Protein AF-0000000072987425 (afdb_homodimer)

Secondary structure (DSSP, 8-state):
---PPPHHHHHHIIIIITT---HHHHHHHHTS-HHHHHHHHTTSS---HHHHHHHHHTTSS-HHHHHHHHHHHHHHHHHHHSPPP----STT----/---PPPHHHHHHIIIIITT---HHHHHHHHTS-HHHHHHHHTTSS---HHHHHHHHHTTSS-HHHHHHHHHHHHHHHHHHHSPPP----STT----

Structure (mmCIF, N/CA/C/O backbone):
data_AF-0000000072987425-model_v1
#
loop_
_entity.id
_entity.type
_entity.pdbx_description
1 polymer 'Virulence-associated protein A'
#
loop_
_atom_site.group_PDB
_atom_site.id
_atom_site.type_symbol
_atom_site.label_atom_id
_atom_site.label_alt_id
_atom_site.label_comp_id
_atom_site.label_asym_id
_atom_site.label_entity_id
_atom_site.label_seq_id
_atom_site.pdbx_PDB_ins_code
_atom_site.Cartn_x
_atom_site.Cartn_y
_atom_site.Cartn_z
_atom_site.occupancy
_atom_site.B_iso_or_equiv
_atom_site.auth_seq_id
_atom_site.auth_comp_id
_atom_site.auth_asym_id
_atom_site.auth_atom_id
_atom_site.pdbx_PDB_model_num
ATOM 1 N N . MET A 1 1 ? -22.188 2.34 0.783 1 47.62 1 MET A N 1
ATOM 2 C CA . MET A 1 1 ? -20.75 2.467 0.622 1 47.62 1 MET A CA 1
ATOM 3 C C . MET A 1 1 ? -20.125 1.141 0.194 1 47.62 1 MET A C 1
ATOM 5 O O . MET A 1 1 ? -20.453 0.091 0.752 1 47.62 1 MET A O 1
ATOM 9 N N . TYR A 1 2 ? -19.734 0.931 -1.038 1 62.09 2 TYR A N 1
ATOM 10 C CA . TYR A 1 2 ? -19.203 -0.306 -1.594 1 62.09 2 TYR A CA 1
ATOM 11 C C . TYR A 1 2 ? -18.031 -0.818 -0.755 1 62.09 2 TYR A C 1
ATOM 13 O O . TYR A 1 2 ? -17.109 -0.063 -0.433 1 62.09 2 TYR A O 1
ATOM 21 N N . ASN A 1 3 ? -18.25 -1.924 0.052 1 74.5 3 ASN A N 1
ATOM 22 C CA . ASN A 1 3 ? -17.203 -2.637 0.763 1 74.5 3 ASN A CA 1
ATOM 23 C C . ASN A 1 3 ? -16.312 -3.422 -0.197 1 74.5 3 ASN A C 1
ATOM 25 O O . ASN A 1 3 ? -16.703 -4.477 -0.699 1 74.5 3 ASN A O 1
ATOM 29 N N . PRO A 1 4 ? -15.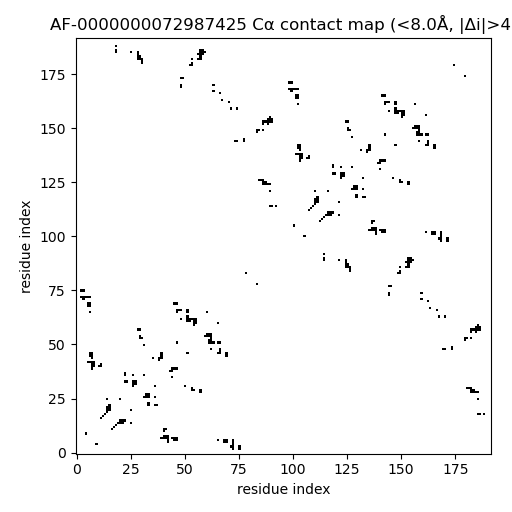172 -2.756 -0.524 1 82.31 4 PRO A N 1
ATOM 30 C CA . PRO A 1 4 ? -14.328 -3.496 -1.464 1 82.31 4 PRO A CA 1
ATOM 31 C C . PRO A 1 4 ? -13.922 -4.871 -0.936 1 82.31 4 PRO A C 1
ATOM 33 O O . PRO A 1 4 ? -13.586 -5.008 0.242 1 82.31 4 PRO A O 1
ATOM 36 N N . PRO A 1 5 ? -14.148 -5.859 -1.821 1 85.81 5 PRO A N 1
ATOM 37 C CA . PRO A 1 5 ? -13.711 -7.188 -1.377 1 85.81 5 PRO A CA 1
ATOM 38 C C . PRO A 1 5 ? -12.211 -7.266 -1.129 1 85.81 5 PRO A C 1
ATOM 40 O O . PRO A 1 5 ? -11.445 -6.484 -1.702 1 85.81 5 PRO A O 1
ATOM 43 N N . HIS A 1 6 ? -11.82 -8.133 -0.2 1 91.94 6 HIS A N 1
ATOM 44 C CA . HIS A 1 6 ? -10.398 -8.391 -0.029 1 91.94 6 HIS A CA 1
ATOM 45 C C . HIS A 1 6 ? -9.789 -8.977 -1.301 1 91.94 6 HIS A C 1
ATOM 47 O O . HIS A 1 6 ? -10.367 -9.875 -1.917 1 91.94 6 HIS A O 1
ATOM 53 N N . PRO A 1 7 ? -8.664 -8.492 -1.716 1 95.38 7 PRO A N 1
ATOM 54 C CA . PRO A 1 7 ? -8.062 -8.969 -2.965 1 95.38 7 PRO A CA 1
ATOM 55 C C . PRO A 1 7 ? -7.758 -10.461 -2.938 1 95.38 7 PRO A C 1
ATOM 57 O O . PRO A 1 7 ? -7.715 -11.109 -3.988 1 95.38 7 PRO A O 1
ATOM 60 N N . GLY A 1 8 ? -7.609 -10.977 -1.738 1 96.62 8 GLY A N 1
ATOM 61 C CA . GLY A 1 8 ? -7.359 -12.406 -1.625 1 96.62 8 GLY A CA 1
ATOM 62 C C . GLY A 1 8 ? -8.445 -13.258 -2.254 1 96.62 8 GLY A C 1
ATOM 63 O O . GLY A 1 8 ? -8.164 -14.297 -2.848 1 96.62 8 GLY A O 1
ATOM 64 N N . GLY A 1 9 ? -9.695 -12.812 -2.07 1 96.12 9 GLY A N 1
ATOM 65 C CA . GLY A 1 9 ? -10.805 -13.531 -2.686 1 96.12 9 GLY A CA 1
ATOM 66 C C . GLY A 1 9 ? -10.758 -13.516 -4.203 1 96.12 9 GLY A C 1
ATOM 67 O O . GLY A 1 9 ? -11.039 -14.523 -4.848 1 96.12 9 GLY A O 1
ATOM 68 N N . ILE A 1 10 ? -10.43 -12.453 -4.758 1 97.06 10 ILE A N 1
ATOM 69 C CA . ILE A 1 10 ? -10.273 -12.312 -6.199 1 97.06 10 ILE A CA 1
ATOM 70 C C . ILE A 1 10 ? -9.133 -13.203 -6.691 1 97.06 10 ILE A C 1
ATOM 72 O O . ILE A 1 10 ? -9.281 -13.922 -7.684 1 97.06 10 ILE A O 1
ATOM 76 N N . LEU A 1 11 ? -8.062 -13.117 -5.953 1 98.12 11 LEU A N 1
ATOM 77 C CA . LEU A 1 11 ? -6.898 -13.93 -6.305 1 98.12 11 LEU A CA 1
ATOM 78 C C . LEU A 1 11 ? -7.238 -15.414 -6.25 1 98.12 11 LEU A C 1
ATOM 80 O O . LEU A 1 11 ? -6.82 -16.188 -7.117 1 98.12 11 LEU A O 1
ATOM 84 N N . LYS A 1 12 ? -7.965 -15.773 -5.25 1 97.81 12 LYS A N 1
ATOM 85 C CA . LYS A 1 12 ? -8.398 -17.156 -5.09 1 97.81 12 LYS A CA 1
ATOM 86 C C . LYS A 1 12 ? -9.172 -17.641 -6.316 1 97.81 12 LYS A C 1
ATOM 88 O O . LYS A 1 12 ? -8.891 -18.719 -6.855 1 97.81 12 LYS A O 1
ATOM 93 N N . GLU A 1 13 ? -10.078 -16.875 -6.68 1 97 13 GLU A N 1
ATOM 94 C CA . GLU A 1 13 ? -10.867 -17.203 -7.863 1 97 13 GLU A CA 1
ATOM 95 C C . GLU A 1 13 ? -9.977 -17.344 -9.102 1 97 13 GLU A C 1
ATOM 97 O O . GLU A 1 13 ? -10.125 -18.281 -9.875 1 97 13 GLU A O 1
ATOM 102 N N . GLU A 1 14 ? -9.062 -16.438 -9.289 1 96.81 14 GLU A N 1
ATOM 103 C CA . GLU A 1 14 ? -8.172 -16.438 -10.445 1 96.81 14 GLU A CA 1
ATOM 104 C C . GLU A 1 14 ? -7.293 -17.688 -10.469 1 96.81 14 GLU A C 1
ATOM 106 O O . GLU A 1 14 ? -7.078 -18.281 -11.523 1 96.81 14 GLU A O 1
ATOM 111 N N . LEU A 1 15 ? -6.809 -18.078 -9.352 1 96.75 15 LEU A N 1
ATOM 112 C CA . LEU A 1 15 ? -5.871 -19.188 -9.281 1 96.75 15 LEU A CA 1
ATOM 113 C C . LEU A 1 15 ? -6.605 -20.531 -9.281 1 96.75 15 LEU A C 1
ATOM 115 O O . LEU A 1 15 ? -6.273 -21.422 -10.062 1 96.75 15 LEU A O 1
ATOM 119 N N . LEU A 1 16 ? -7.57 -20.609 -8.414 1 94.88 16 LEU A N 1
ATOM 120 C CA . LEU A 1 16 ? -8.195 -21.906 -8.172 1 94.88 16 LEU A CA 1
ATOM 121 C C . LEU A 1 16 ? -9.336 -22.141 -9.148 1 94.88 16 LEU A C 1
ATOM 123 O O . LEU A 1 16 ? -9.383 -23.172 -9.82 1 94.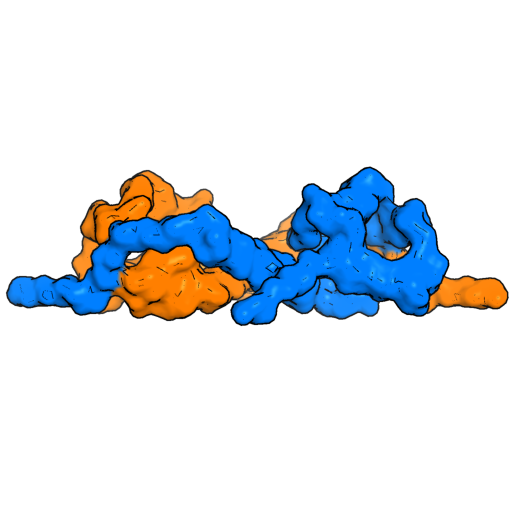88 16 LEU A O 1
ATOM 127 N N . ASP A 1 17 ? -10.195 -21.219 -9.266 1 94.5 17 ASP A N 1
ATOM 128 C CA . ASP A 1 17 ? -11.391 -21.438 -10.078 1 94.5 17 ASP A CA 1
ATOM 129 C C . ASP A 1 17 ? -11.078 -21.281 -11.562 1 94.5 17 ASP A C 1
ATOM 131 O O . ASP A 1 17 ? -11.492 -22.109 -12.375 1 94.5 17 ASP A O 1
ATOM 135 N N . GLU A 1 18 ? -10.312 -20.359 -11.953 1 95.19 18 GLU A N 1
ATOM 136 C CA . GLU A 1 18 ? -10.078 -20.062 -13.367 1 95.19 18 GLU A CA 1
ATOM 137 C C . GLU A 1 18 ? -8.953 -20.922 -13.93 1 95.19 18 GLU A C 1
ATOM 139 O O . GLU A 1 18 ? -9 -21.328 -15.094 1 95.19 18 GLU A O 1
ATOM 144 N N . ARG A 1 19 ? -8.039 -21.219 -13.086 1 94.62 19 ARG A N 1
ATOM 145 C CA . ARG A 1 19 ? -6.871 -21.922 -13.602 1 94.62 19 ARG A CA 1
ATOM 146 C C . ARG A 1 19 ? -6.836 -23.359 -13.086 1 94.62 19 ARG A C 1
ATOM 148 O O . ARG A 1 19 ? -6 -24.156 -13.508 1 94.62 19 ARG A O 1
ATOM 155 N N . GLY A 1 20 ? -7.645 -23.609 -12.078 1 95.44 20 GLY A N 1
ATOM 156 C CA . GLY A 1 20 ? -7.785 -24.969 -11.586 1 95.44 20 GLY A CA 1
ATOM 157 C C . GLY A 1 20 ? -6.598 -25.438 -10.758 1 95.44 20 GLY A C 1
ATOM 158 O O . GLY A 1 20 ? -6.32 -26.641 -10.672 1 95.44 20 GLY A O 1
ATOM 159 N N . LEU A 1 21 ? -5.918 -24.562 -10.188 1 96.38 21 LEU A N 1
ATOM 160 C CA . LEU A 1 21 ? -4.754 -24.922 -9.383 1 96.38 21 LEU A CA 1
ATOM 161 C C . LEU A 1 21 ? -5.152 -25.188 -7.938 1 96.38 21 LEU A C 1
ATOM 163 O O . LEU A 1 21 ? -6.109 -24.609 -7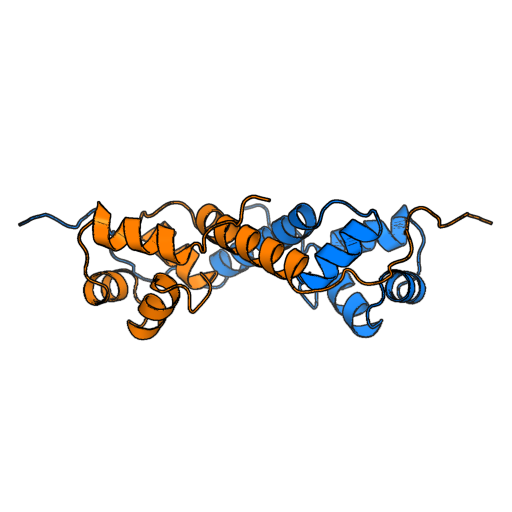.43 1 96.38 21 LEU A O 1
ATOM 167 N N . THR A 1 22 ? -4.402 -26.125 -7.359 1 97.25 22 THR A N 1
ATOM 168 C CA . THR A 1 22 ? -4.477 -26.219 -5.906 1 97.25 22 THR A CA 1
ATOM 169 C C . THR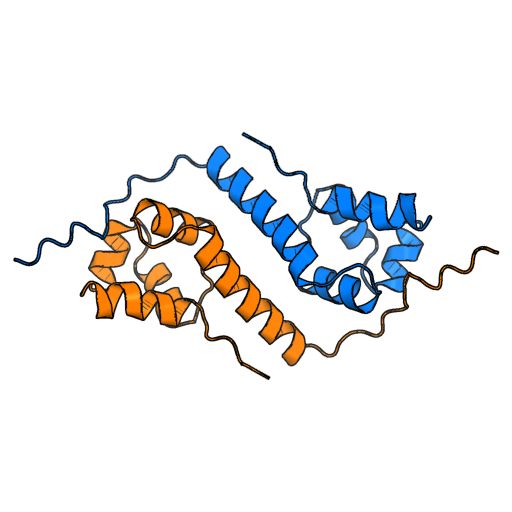 A 1 22 ? -3.611 -25.141 -5.254 1 97.25 22 THR A C 1
ATOM 171 O O . THR A 1 22 ? -2.746 -24.562 -5.906 1 97.25 22 THR A O 1
ATOM 174 N N . ILE A 1 23 ? -3.891 -24.938 -3.953 1 97.81 23 ILE A N 1
ATOM 175 C CA . ILE A 1 23 ? -3.078 -23.969 -3.232 1 97.81 23 ILE A CA 1
ATOM 176 C C . ILE A 1 23 ? -1.611 -24.391 -3.266 1 97.81 23 ILE A C 1
ATOM 178 O O . ILE A 1 23 ? -0.723 -23.547 -3.461 1 97.81 23 ILE A O 1
ATOM 182 N N . THR A 1 24 ? -1.419 -25.625 -3.139 1 97.81 24 THR A N 1
ATOM 183 C CA . THR A 1 24 ? -0.064 -26.156 -3.135 1 97.81 24 THR A CA 1
ATOM 184 C C . THR A 1 24 ? 0.613 -25.938 -4.484 1 97.81 24 THR A C 1
ATOM 186 O O . THR A 1 24 ? 1.754 -25.469 -4.539 1 97.81 24 THR A O 1
ATOM 189 N N . GLU A 1 25 ? -0.047 -26.219 -5.602 1 96.38 25 GLU A N 1
ATOM 190 C CA . GLU A 1 25 ? 0.499 -26.016 -6.938 1 96.38 25 GLU A CA 1
ATOM 191 C C . GLU A 1 25 ? 0.806 -24.547 -7.188 1 96.38 25 GLU A C 1
ATOM 193 O O . GLU A 1 25 ? 1.872 -24.203 -7.707 1 96.38 25 GLU A O 1
ATOM 198 N N . ALA A 1 26 ? -0.141 -23.734 -6.812 1 97 26 ALA A N 1
ATOM 199 C CA . ALA A 1 26 ? 0.035 -22.297 -7.004 1 97 26 ALA A CA 1
ATOM 200 C C . ALA A 1 26 ? 1.233 -21.781 -6.211 1 97 26 ALA A C 1
ATOM 202 O O . ALA A 1 26 ? 2.051 -21.016 -6.734 1 97 26 ALA A O 1
ATOM 203 N N . ALA A 1 27 ? 1.323 -22.156 -4.906 1 97.19 27 ALA A N 1
ATOM 204 C CA . ALA A 1 27 ? 2.426 -21.734 -4.047 1 97.19 27 ALA A CA 1
ATOM 205 C C . ALA A 1 27 ? 3.771 -22.141 -4.645 1 97.19 27 ALA A C 1
ATOM 207 O O . ALA A 1 27 ? 4.707 -21.344 -4.684 1 97.19 27 ALA A O 1
ATOM 208 N N . ASN A 1 28 ? 3.83 -23.344 -5.102 1 95.62 28 ASN A N 1
ATOM 209 C CA . ASN A 1 28 ? 5.055 -23.844 -5.711 1 95.62 28 ASN A CA 1
ATOM 210 C C . ASN A 1 28 ? 5.438 -23.047 -6.949 1 95.62 28 ASN A C 1
ATOM 212 O O . ASN A 1 28 ? 6.594 -22.656 -7.113 1 95.62 28 ASN A O 1
ATOM 216 N N . ARG A 1 29 ? 4.496 -22.781 -7.789 1 94.19 29 ARG A N 1
ATOM 217 C CA . ARG A 1 29 ? 4.758 -22.047 -9.023 1 94.19 29 ARG A CA 1
ATOM 218 C C . ARG A 1 29 ? 5.176 -20.609 -8.727 1 94.19 29 ARG A C 1
ATOM 220 O O . ARG A 1 29 ? 5.988 -20.031 -9.453 1 94.19 29 ARG A O 1
ATOM 227 N N . LEU A 1 30 ? 4.598 -20.047 -7.695 1 95.56 30 LEU A N 1
ATOM 228 C CA . LEU A 1 30 ? 4.871 -18.672 -7.324 1 95.56 30 LEU A CA 1
ATOM 229 C C . LEU A 1 30 ? 6.133 -18.578 -6.469 1 95.56 30 LEU A C 1
ATOM 231 O O . LEU A 1 30 ? 6.648 -17.484 -6.238 1 95.56 30 LEU A O 1
ATOM 235 N N . GLY A 1 31 ? 6.59 -19.656 -5.98 1 94.75 31 GLY A N 1
ATOM 236 C CA . GLY A 1 31 ? 7.77 -19.672 -5.129 1 94.75 31 GLY A CA 1
ATOM 237 C C . GLY A 1 31 ? 7.527 -19.031 -3.77 1 94.75 31 GLY A C 1
ATOM 238 O O . GLY A 1 31 ? 8.375 -18.297 -3.264 1 94.75 31 GLY A O 1
ATOM 239 N N . VAL A 1 32 ? 6.406 -19.297 -3.242 1 95.69 32 VAL A N 1
ATOM 240 C CA . VAL A 1 32 ? 6.082 -18.781 -1.914 1 95.69 32 VAL A CA 1
ATOM 241 C C . VAL A 1 32 ? 5.656 -19.938 -1.007 1 95.69 32 VAL A C 1
ATOM 243 O O . VAL A 1 32 ? 5.312 -21.016 -1.487 1 95.69 32 VAL A O 1
ATOM 246 N N . ALA A 1 33 ? 5.715 -19.656 0.281 1 97.31 33 ALA A N 1
ATOM 247 C CA . ALA A 1 33 ? 5.266 -20.672 1.229 1 97.31 33 ALA A CA 1
ATOM 248 C C . ALA A 1 33 ? 3.76 -20.891 1.118 1 97.31 33 ALA A C 1
ATOM 250 O O . ALA A 1 33 ? 2.992 -19.938 0.97 1 97.31 33 ALA A O 1
ATOM 251 N N . ARG A 1 34 ? 3.377 -22.188 1.164 1 97.94 34 ARG A N 1
ATOM 252 C CA . ARG A 1 34 ? 1.969 -22.562 1.071 1 97.94 34 ARG A CA 1
ATOM 253 C C . ARG A 1 34 ? 1.144 -21.844 2.139 1 97.94 34 ARG A C 1
ATOM 255 O O . ARG A 1 34 ? 0.045 -21.359 1.86 1 97.94 34 ARG A O 1
ATOM 262 N N . LEU A 1 35 ? 1.64 -21.844 3.283 1 98.38 35 LEU A N 1
ATOM 263 C CA . LEU A 1 35 ? 0.916 -21.203 4.375 1 98.38 35 LEU A CA 1
ATOM 264 C C . LEU A 1 35 ? 0.689 -19.719 4.086 1 98.38 35 LEU A C 1
ATOM 266 O O . LEU A 1 35 ? -0.4 -19.203 4.332 1 98.38 35 LEU A O 1
ATOM 270 N N . THR A 1 36 ? 1.672 -19.062 3.562 1 97.69 36 THR A N 1
ATOM 271 C CA . THR A 1 36 ? 1.582 -17.656 3.23 1 97.69 36 THR A CA 1
ATOM 272 C C . THR A 1 36 ? 0.497 -17.406 2.184 1 97.69 36 THR A C 1
ATOM 274 O O . THR A 1 36 ? -0.35 -16.531 2.354 1 97.69 36 THR A O 1
ATOM 277 N N . LEU A 1 37 ? 0.555 -18.172 1.162 1 98.25 37 LEU A N 1
ATOM 278 C CA . LEU A 1 37 ? -0.438 -18.016 0.105 1 98.25 37 LEU A CA 1
ATOM 279 C C . LEU A 1 37 ? -1.835 -18.344 0.617 1 98.25 37 LEU A C 1
ATOM 281 O O . LEU A 1 37 ? -2.799 -17.641 0.307 1 98.25 37 LEU A O 1
ATOM 285 N N . SER A 1 38 ? -1.965 -19.406 1.382 1 98.62 38 SER A N 1
ATOM 286 C CA . SER A 1 38 ? -3.252 -19.812 1.935 1 98.62 38 SER A CA 1
ATOM 287 C C . SER A 1 38 ? -3.883 -18.688 2.752 1 98.62 38 SER A C 1
ATOM 289 O O . SER A 1 38 ? -5.078 -18.406 2.619 1 98.62 38 SER A O 1
ATOM 291 N N . ARG A 1 39 ? -3.102 -18.047 3.543 1 98.5 39 ARG A N 1
A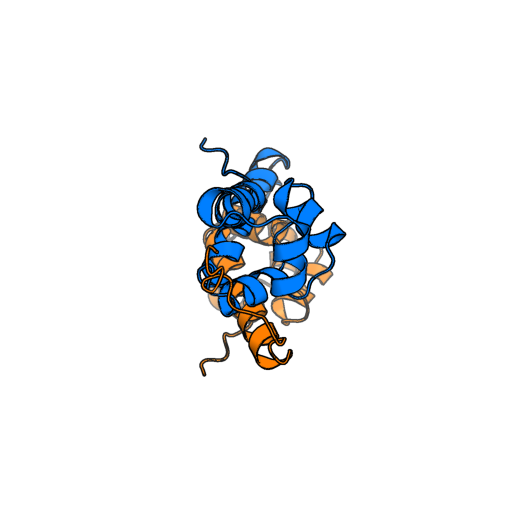TOM 292 C CA . ARG A 1 39 ? -3.598 -16.953 4.371 1 98.5 39 ARG A CA 1
ATOM 293 C C . ARG A 1 39 ? -4.121 -15.805 3.514 1 98.5 39 ARG A C 1
ATOM 295 O O . ARG A 1 39 ? -5.145 -15.195 3.834 1 98.5 39 ARG A O 1
ATOM 302 N N . VAL A 1 40 ? -3.418 -15.492 2.463 1 98.38 40 VAL A N 1
ATOM 303 C CA . VAL A 1 40 ? -3.842 -14.414 1.572 1 98.38 40 VAL A CA 1
ATOM 304 C C . VAL A 1 40 ? -5.148 -14.805 0.883 1 98.38 40 VAL A C 1
ATOM 306 O O . VAL A 1 40 ? -6.102 -14.016 0.862 1 98.38 40 VAL A O 1
ATOM 309 N N . LEU A 1 41 ? -5.223 -16.047 0.364 1 98.19 41 LEU A N 1
ATOM 310 C CA . LEU A 1 41 ? -6.387 -16.5 -0.39 1 98.19 41 LEU A CA 1
ATOM 311 C C . LEU A 1 41 ? -7.621 -16.562 0.5 1 98.19 41 LEU A C 1
ATOM 313 O O . LEU A 1 41 ? -8.742 -16.375 0.024 1 98.19 41 LEU A O 1
ATOM 317 N N . ASN A 1 42 ? -7.395 -16.75 1.733 1 97.19 42 ASN A N 1
ATOM 318 C CA . ASN A 1 42 ? -8.508 -16.828 2.672 1 97.19 42 ASN A CA 1
ATOM 319 C C . ASN A 1 42 ? -8.727 -15.5 3.395 1 97.19 42 ASN A C 1
ATOM 321 O O . ASN A 1 42 ? -9.406 -15.453 4.422 1 97.19 42 ASN A O 1
ATOM 325 N N . CYS A 1 43 ? -8.094 -14.469 2.977 1 96.56 43 CYS A N 1
ATOM 326 C CA . CYS A 1 43 ? -8.32 -13.086 3.395 1 96.56 43 CYS A CA 1
ATOM 327 C C . CYS A 1 43 ? -7.82 -12.859 4.812 1 96.56 43 CYS A C 1
ATOM 329 O O . CYS A 1 43 ? -8.359 -12.023 5.543 1 96.56 43 CYS A O 1
ATOM 331 N N . HIS A 1 44 ? -6.781 -13.633 5.234 1 97 44 HIS A N 1
ATOM 332 C CA . HIS A 1 44 ? -6.184 -13.484 6.559 1 97 44 HIS A CA 1
ATOM 333 C C . HIS A 1 44 ? -4.867 -12.719 6.484 1 97 44 HIS A C 1
ATOM 335 O O . HIS A 1 44 ? -4.27 -12.406 7.52 1 97 44 HIS A O 1
ATOM 341 N N . ALA A 1 45 ? -4.383 -12.422 5.328 1 97.56 45 ALA A N 1
ATOM 342 C CA . ALA A 1 45 ? -3.164 -11.648 5.098 1 97.56 45 ALA A CA 1
ATOM 343 C C . ALA A 1 45 ? -3.293 -10.781 3.85 1 97.56 45 ALA A C 1
ATOM 345 O O . ALA A 1 45 ? -4.082 -11.086 2.951 1 97.56 45 ALA A O 1
ATOM 346 N N . ALA A 1 46 ? -2.555 -9.789 3.789 1 97.38 46 ALA A N 1
ATOM 347 C CA . ALA A 1 46 ? -2.57 -8.852 2.668 1 97.38 46 ALA A CA 1
ATOM 348 C C . ALA A 1 46 ? -1.727 -9.375 1.507 1 97.38 46 ALA A C 1
ATOM 350 O O . ALA A 1 46 ? -0.805 -10.172 1.708 1 97.38 46 ALA A O 1
ATOM 351 N N . ILE A 1 47 ? -2.062 -8.922 0.291 1 98 47 ILE A N 1
ATOM 352 C CA . ILE A 1 47 ? -1.158 -9.117 -0.837 1 98 47 ILE A CA 1
ATOM 353 C C . ILE A 1 47 ? 0.04 -8.18 -0.702 1 98 47 ILE A C 1
ATOM 355 O O . ILE A 1 47 ? -0.1 -6.957 -0.829 1 98 47 ILE A O 1
ATOM 359 N N . SER A 1 48 ? 1.183 -8.734 -0.431 1 96.62 48 SER A N 1
ATOM 360 C CA . SER A 1 48 ? 2.412 -7.965 -0.258 1 96.62 48 SER A CA 1
ATOM 361 C C . SER A 1 48 ? 3.004 -7.555 -1.603 1 96.62 48 SER A C 1
ATOM 363 O O . SER A 1 48 ? 2.615 -8.086 -2.645 1 96.62 48 SER A O 1
ATOM 365 N N . ILE A 1 49 ? 3.953 -6.664 -1.531 1 95.94 49 ILE A N 1
ATOM 366 C CA . ILE A 1 49 ? 4.688 -6.254 -2.723 1 95.94 49 ILE A CA 1
ATOM 367 C C . ILE A 1 49 ? 5.379 -7.465 -3.346 1 95.94 49 ILE A C 1
ATOM 369 O O . ILE A 1 49 ? 5.344 -7.648 -4.566 1 95.94 49 ILE A O 1
ATOM 373 N N . ASN A 1 50 ? 5.922 -8.297 -2.514 1 94.94 50 ASN A N 1
ATOM 374 C CA . ASN A 1 50 ? 6.602 -9.492 -3.002 1 94.94 50 ASN A CA 1
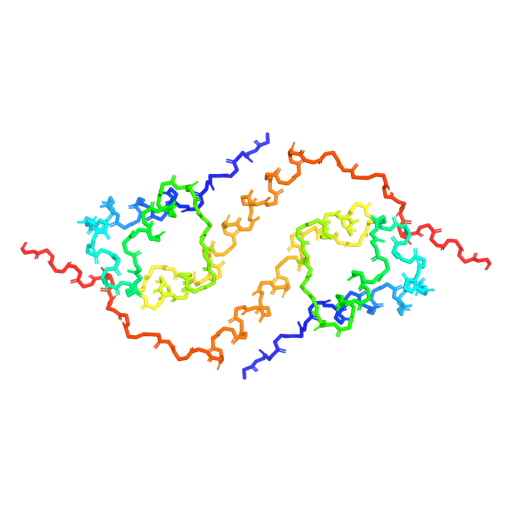ATOM 375 C C . ASN A 1 50 ? 5.637 -10.43 -3.721 1 94.94 50 ASN A C 1
ATOM 377 O O . ASN A 1 50 ? 5.918 -10.891 -4.828 1 94.94 50 ASN A O 1
ATOM 381 N N . LEU A 1 51 ? 4.531 -10.68 -3.137 1 96.31 51 LEU A N 1
ATOM 382 C CA . LEU A 1 51 ? 3.551 -11.555 -3.771 1 96.31 51 LEU A CA 1
ATOM 383 C C . LEU A 1 51 ? 3.023 -10.93 -5.059 1 96.31 51 LEU A C 1
ATOM 385 O O . LEU A 1 51 ? 2.863 -11.625 -6.07 1 96.31 51 LEU A O 1
ATOM 389 N N . ALA A 1 52 ? 2.756 -9.633 -5.051 1 97.19 52 ALA A N 1
ATOM 390 C CA . ALA A 1 52 ? 2.254 -8.938 -6.23 1 97.19 52 ALA A CA 1
ATOM 391 C C . ALA A 1 52 ? 3.227 -9.062 -7.398 1 97.19 52 ALA A C 1
ATOM 393 O O . ALA A 1 52 ? 2.811 -9.297 -8.539 1 97.19 52 ALA A O 1
ATOM 394 N N . LEU A 1 53 ? 4.465 -8.984 -7.086 1 96.06 53 LEU A N 1
ATOM 395 C CA . LEU A 1 53 ? 5.488 -9.109 -8.117 1 96.06 53 LEU A CA 1
ATOM 396 C C . LEU A 1 53 ? 5.555 -10.531 -8.656 1 96.06 53 LEU A C 1
ATOM 398 O O . LEU A 1 53 ? 5.695 -10.742 -9.859 1 96.06 53 LEU A O 1
ATOM 402 N N . ARG A 1 54 ? 5.445 -11.461 -7.816 1 95.94 54 ARG A N 1
ATOM 403 C CA . ARG A 1 54 ? 5.445 -12.859 -8.234 1 95.94 54 ARG A CA 1
ATOM 404 C C . ARG A 1 54 ? 4.238 -13.164 -9.117 1 95.94 54 ARG A C 1
ATOM 406 O O . ARG A 1 54 ? 4.359 -13.883 -10.109 1 95.94 54 ARG A O 1
ATOM 413 N N . LEU A 1 55 ? 3.127 -12.602 -8.75 1 96.69 55 LEU A N 1
ATOM 414 C CA . LEU A 1 55 ? 1.917 -12.789 -9.547 1 96.69 55 LEU A CA 1
ATOM 415 C C . LEU A 1 55 ? 2.08 -12.188 -10.938 1 96.69 55 LEU A C 1
ATOM 417 O O . LEU A 1 55 ? 1.683 -12.797 -11.93 1 96.69 55 LEU A O 1
ATOM 421 N N . GLU A 1 56 ? 2.65 -11.062 -11 1 95.56 56 GLU A N 1
ATOM 422 C CA . GLU A 1 56 ? 2.916 -10.398 -12.281 1 95.56 56 GLU A CA 1
ATOM 423 C C . GLU A 1 56 ? 3.822 -11.25 -13.164 1 95.56 56 GLU A C 1
ATOM 425 O O . GLU A 1 56 ? 3.523 -11.469 -14.336 1 95.56 56 GLU A O 1
ATOM 430 N N . ILE A 1 57 ? 4.871 -11.75 -12.578 1 93.62 57 ILE A N 1
ATOM 431 C CA . ILE A 1 57 ? 5.836 -12.562 -13.32 1 93.62 57 ILE A CA 1
ATOM 432 C C . ILE A 1 57 ? 5.168 -13.844 -13.805 1 93.62 57 ILE A C 1
ATOM 434 O O . ILE A 1 57 ? 5.449 -14.312 -14.906 1 93.62 57 ILE A O 1
ATOM 438 N N . ALA A 1 58 ? 4.289 -14.297 -13.008 1 94.75 58 ALA A N 1
ATOM 439 C CA . ALA A 1 58 ? 3.596 -15.539 -13.328 1 94.75 58 ALA A CA 1
ATOM 440 C C . ALA A 1 58 ? 2.525 -15.312 -14.391 1 94.75 58 ALA A C 1
ATOM 442 O O . ALA A 1 58 ? 1.913 -16.266 -14.883 1 94.75 58 ALA A O 1
ATOM 443 N N . GLY A 1 59 ? 2.242 -14.07 -14.703 1 94.06 59 GLY A N 1
ATOM 444 C CA . GLY A 1 59 ? 1.321 -13.758 -15.781 1 94.06 59 GLY A CA 1
ATOM 445 C C . GLY A 1 59 ? -0.074 -13.414 -15.297 1 94.06 59 GLY A C 1
ATOM 446 O O . GLY A 1 59 ? -1.025 -13.406 -16.078 1 94.06 59 GLY A O 1
ATOM 447 N N . LEU A 1 60 ? -0.203 -13.258 -13.992 1 96.06 60 LEU A N 1
ATOM 448 C CA . LEU A 1 60 ? -1.509 -12.945 -13.414 1 96.06 60 LEU A CA 1
ATOM 449 C C . LEU A 1 60 ? -1.64 -11.453 -13.133 1 96.06 60 LEU A C 1
ATOM 451 O O . LEU A 1 60 ? -1.512 -11.023 -11.984 1 96.06 60 LEU A O 1
ATOM 455 N N . ASN A 1 61 ? -1.924 -10.578 -14.109 1 95.44 61 ASN A N 1
ATOM 456 C CA . ASN A 1 61 ? -2.027 -9.117 -14.039 1 95.44 61 ASN A CA 1
ATOM 457 C C . ASN A 1 61 ? -0.732 -8.492 -13.539 1 95.44 61 ASN A C 1
ATOM 459 O O . ASN A 1 61 ? 0.201 -9.195 -13.156 1 95.44 61 ASN A O 1
ATOM 463 N N . ASP A 1 62 ? -0.714 -7.176 -13.594 1 96.81 62 ASP A N 1
ATOM 464 C CA . ASP A 1 62 ? 0.497 -6.504 -13.133 1 96.81 62 ASP A CA 1
ATOM 465 C C . ASP A 1 62 ? 0.465 -6.297 -11.617 1 96.81 62 ASP A C 1
ATOM 467 O O . ASP A 1 62 ? -0.591 -6.414 -10.992 1 96.81 62 ASP A O 1
ATOM 471 N N . ALA A 1 63 ? 1.622 -6.105 -11.031 1 96.81 63 ALA A N 1
ATOM 472 C CA . ALA A 1 63 ? 1.755 -5.926 -9.586 1 96.81 63 ALA A CA 1
ATOM 473 C C . ALA A 1 63 ? 0.926 -4.738 -9.102 1 96.81 63 ALA A C 1
ATOM 475 O O . ALA A 1 63 ? 0.308 -4.797 -8.039 1 96.81 63 ALA A O 1
ATOM 476 N N . GLU A 1 64 ? 0.899 -3.66 -9.828 1 97.19 64 GLU A N 1
ATOM 477 C CA . GLU A 1 64 ? 0.143 -2.467 -9.453 1 97.19 64 GLU A CA 1
ATOM 478 C C . GLU A 1 64 ? -1.342 -2.781 -9.297 1 97.19 64 GLU A C 1
ATOM 480 O O . GLU A 1 64 ? -2.014 -2.211 -8.438 1 97.19 64 GLU A O 1
ATOM 485 N N . PHE A 1 65 ? -1.848 -3.617 -10.156 1 97.5 65 PHE A N 1
ATOM 486 C CA . PHE A 1 65 ? -3.24 -4.043 -10.078 1 97.5 65 PHE A CA 1
ATOM 487 C C . PHE A 1 65 ? -3.549 -4.641 -8.711 1 97.5 65 PHE A C 1
ATOM 489 O O . PHE A 1 65 ? -4.488 -4.211 -8.031 1 97.5 65 PHE A O 1
ATOM 496 N N . TRP A 1 66 ? -2.82 -5.582 -8.305 1 98 66 TRP A N 1
ATOM 497 C CA . TRP A 1 66 ? -3.041 -6.301 -7.047 1 98 66 TRP A CA 1
ATOM 498 C C . TRP A 1 66 ? -2.871 -5.367 -5.852 1 98 66 TRP A C 1
ATOM 500 O O . TRP A 1 66 ? -3.656 -5.418 -4.902 1 98 66 TRP A O 1
ATOM 510 N N . LEU A 1 67 ? -1.845 -4.559 -5.91 1 97.56 67 LEU A N 1
ATOM 511 C CA . LEU A 1 67 ? -1.564 -3.658 -4.793 1 97.56 67 LEU A CA 1
ATOM 512 C C . LEU A 1 67 ? -2.641 -2.584 -4.676 1 97.56 67 LEU A C 1
ATOM 514 O O . LEU A 1 67 ? -2.969 -2.146 -3.572 1 97.56 67 LEU A O 1
ATOM 518 N N . LYS A 1 68 ? -3.123 -2.188 -5.809 1 96.75 68 LYS A N 1
ATOM 519 C CA . LYS A 1 68 ? -4.219 -1.222 -5.797 1 96.75 68 LYS A CA 1
ATOM 520 C C . LYS A 1 68 ? -5.453 -1.799 -5.113 1 96.75 68 LYS A C 1
ATOM 522 O O . LYS A 1 68 ? -6.121 -1.107 -4.34 1 96.75 68 LYS A O 1
ATOM 527 N N . LEU A 1 69 ? -5.773 -3.029 -5.422 1 96.81 69 LEU A N 1
ATOM 528 C CA . LEU A 1 69 ? -6.91 -3.686 -4.785 1 96.81 69 LEU A CA 1
ATOM 529 C C . LEU A 1 69 ? -6.719 -3.758 -3.273 1 96.81 69 LEU A C 1
ATOM 531 O O . LEU A 1 69 ? -7.645 -3.471 -2.512 1 96.81 69 LEU A O 1
ATOM 535 N N . GLN A 1 70 ? -5.566 -4.156 -2.889 1 96.81 70 GLN A N 1
ATOM 536 C CA . GLN A 1 70 ? -5.258 -4.234 -1.464 1 96.81 70 GLN A CA 1
ATOM 537 C C . GLN A 1 70 ? -5.395 -2.869 -0.796 1 96.81 70 GLN A C 1
ATOM 539 O O . GLN A 1 70 ? -5.961 -2.758 0.293 1 96.81 70 GLN A O 1
ATOM 544 N N . GLN A 1 71 ? -4.832 -1.891 -1.408 1 96.44 71 GLN A N 1
ATOM 545 C CA . GLN A 1 71 ? -4.855 -0.536 -0.867 1 96.44 71 GLN A CA 1
ATOM 546 C C . GLN A 1 71 ? -6.285 -0.032 -0.705 1 96.44 71 GLN A C 1
ATOM 548 O O . GLN A 1 71 ? -6.617 0.604 0.298 1 96.44 71 GLN A O 1
ATOM 553 N N . LYS A 1 72 ? -7.094 -0.248 -1.736 1 95.31 72 LYS A N 1
ATOM 554 C CA . LYS A 1 72 ? -8.492 0.154 -1.665 1 95.31 72 LYS A CA 1
ATOM 555 C C . LYS A 1 72 ? -9.195 -0.495 -0.473 1 95.31 72 LYS A C 1
ATOM 557 O O . LYS A 1 72 ? -9.961 0.16 0.235 1 95.31 72 LYS A O 1
ATOM 562 N N . HIS A 1 73 ? -8.961 -1.744 -0.333 1 95.19 73 HIS A N 1
ATOM 563 C CA . HIS A 1 73 ? -9.539 -2.479 0.787 1 95.19 73 HIS A CA 1
ATOM 564 C C . HIS A 1 73 ? -9.062 -1.911 2.121 1 95.19 73 HIS A C 1
ATOM 566 O O . HIS A 1 73 ? -9.875 -1.661 3.018 1 95.19 73 HIS A O 1
ATOM 572 N N . ASP A 1 74 ? -7.758 -1.691 2.266 1 94.56 74 ASP A N 1
ATOM 573 C CA . ASP A 1 74 ? -7.168 -1.191 3.504 1 94.56 74 ASP A CA 1
ATOM 574 C C . ASP A 1 74 ? -7.711 0.192 3.852 1 94.56 74 ASP A C 1
ATOM 576 O O . ASP A 1 74 ? -8.008 0.472 5.016 1 94.56 74 ASP A O 1
ATOM 580 N N . LEU A 1 75 ? -7.742 1.03 2.867 1 94 75 LEU A N 1
ATOM 581 C CA . LEU A 1 75 ? -8.234 2.389 3.07 1 94 75 LEU A CA 1
ATOM 582 C C . LEU A 1 75 ? -9.695 2.383 3.506 1 94 75 LEU A C 1
ATOM 584 O O . LEU A 1 75 ? -10.078 3.139 4.398 1 94 75 LEU A O 1
ATOM 588 N N . TRP A 1 76 ? -10.516 1.592 2.857 1 93.19 76 TRP A N 1
ATOM 589 C CA . TRP A 1 76 ? -11.914 1.46 3.248 1 93.19 76 TRP A CA 1
ATOM 590 C C . TRP A 1 76 ? -12.031 1.027 4.703 1 93.19 76 TRP A C 1
ATOM 592 O O . TRP A 1 76 ? -12.812 1.604 5.469 1 93.19 76 TRP A O 1
ATOM 602 N N . GLN A 1 77 ? -11.281 -0.004 5.094 1 92 77 GLN A N 1
ATOM 603 C CA . GLN A 1 77 ? -11.305 -0.477 6.473 1 92 77 GLN A CA 1
ATOM 604 C C . GLN A 1 77 ? -10.914 0.636 7.441 1 92 77 GLN A C 1
ATOM 606 O O . GLN A 1 77 ? -11.539 0.802 8.492 1 92 77 GLN A O 1
ATOM 611 N N . ALA A 1 78 ? -9.898 1.354 7.117 1 92.75 78 ALA A N 1
ATOM 612 C CA . ALA A 1 78 ? -9.406 2.418 7.988 1 92.75 78 ALA A CA 1
ATOM 613 C C . ALA A 1 78 ? -10.461 3.508 8.172 1 92.75 78 ALA A C 1
ATOM 615 O O . ALA A 1 78 ? -10.648 4.023 9.273 1 92.75 78 ALA A O 1
ATOM 616 N N . ARG A 1 79 ? -11.148 3.879 7.086 1 91.12 79 ARG A N 1
ATOM 617 C CA . ARG A 1 79 ? -12.195 4.898 7.137 1 91.12 79 ARG A CA 1
ATOM 618 C C . ARG A 1 79 ? -13.359 4.445 8 1 91.12 79 ARG A C 1
ATOM 620 O O . ARG A 1 79 ? -13.969 5.25 8.711 1 91.12 79 ARG A O 1
ATOM 627 N N . HIS A 1 80 ? -13.555 3.18 7.945 1 89.81 80 HIS A N 1
ATOM 628 C CA . HIS A 1 80 ? -14.727 2.658 8.633 1 89.81 80 HIS A CA 1
ATOM 629 C C . HIS A 1 80 ? -14.422 2.334 10.086 1 89.81 80 HIS A C 1
ATOM 631 O O . HIS A 1 80 ? -15.289 2.443 10.953 1 89.81 80 HIS A O 1
ATOM 637 N N . ASN A 1 81 ? -13.242 1.927 10.414 1 86.81 81 ASN A N 1
ATOM 638 C CA . ASN A 1 81 ? -12.891 1.483 11.758 1 86.81 81 ASN A CA 1
ATOM 639 C C . ASN A 1 81 ? -12.398 2.643 12.617 1 86.81 81 ASN A C 1
ATOM 641 O O . ASN A 1 81 ? -12.367 2.541 13.844 1 86.81 81 ASN A O 1
ATOM 645 N N . ASN A 1 82 ? -11.805 3.668 12.094 1 75.19 82 ASN A N 1
ATOM 646 C CA . ASN A 1 82 ? -11.164 4.727 12.875 1 75.19 82 ASN A CA 1
ATOM 647 C C . ASN A 1 82 ? -11.906 6.051 12.727 1 75.19 82 ASN A C 1
ATOM 649 O O . ASN A 1 82 ? -12.047 6.566 11.617 1 75.19 82 ASN A O 1
ATOM 653 N N . PRO A 1 83 ? -12.5 6.445 13.852 1 68 83 PRO A N 1
ATOM 654 C CA . PRO A 1 83 ? -13.023 7.812 13.859 1 68 83 PRO A CA 1
ATOM 655 C C . PRO A 1 83 ? -11.984 8.844 13.438 1 68 83 PRO A C 1
ATOM 657 O O . PRO A 1 83 ? -10.797 8.68 13.719 1 68 83 PRO A O 1
ATOM 660 N N . MET A 1 84 ? -12.25 9.523 12.328 1 70.25 84 MET A N 1
ATOM 661 C CA . MET A 1 84 ? -11.359 10.555 11.797 1 70.25 84 MET A CA 1
ATOM 662 C C . MET A 1 84 ? -10.953 11.539 12.883 1 70.25 84 MET A C 1
ATOM 664 O O . MET A 1 84 ? -11.805 12.078 13.594 1 70.25 84 MET A O 1
ATOM 668 N N . PRO A 1 85 ? -9.656 11.531 13.109 1 71.44 85 PRO A N 1
ATOM 669 C CA . PRO A 1 85 ? -9.219 12.469 14.141 1 71.44 85 PRO A CA 1
ATOM 670 C C . PRO A 1 85 ? -9.625 13.914 13.844 1 71.44 85 PRO A C 1
ATOM 672 O O . PRO A 1 85 ? -9.969 14.234 12.695 1 71.44 85 PRO A O 1
ATOM 675 N N . ASP A 1 86 ? -9.758 14.664 14.938 1 75.75 86 ASP A N 1
ATOM 676 C CA . ASP A 1 86 ? -9.953 16.109 14.805 1 75.75 86 ASP A CA 1
ATOM 677 C C . ASP A 1 86 ? -8.703 16.781 14.25 1 75.75 86 ASP A C 1
ATOM 679 O O . ASP A 1 86 ? -7.68 16.859 14.93 1 75.75 86 ASP A O 1
ATOM 683 N N . ILE A 1 87 ? -8.789 17.047 12.938 1 82.38 87 ILE A N 1
ATOM 684 C CA . ILE A 1 87 ? -7.648 17.625 12.242 1 82.38 87 ILE A CA 1
ATOM 685 C C . ILE A 1 87 ? -7.988 19.047 11.789 1 82.38 87 ILE A C 1
ATOM 687 O O . ILE A 1 87 ? -9.086 19.312 11.297 1 82.38 87 ILE A O 1
ATOM 691 N N . SER A 1 88 ? -7.145 19.938 12.141 1 80.5 88 SER A N 1
ATOM 692 C CA . SER A 1 88 ? -7.316 21.312 11.656 1 80.5 88 SER A CA 1
ATOM 693 C C . SER A 1 88 ? -6.926 21.422 10.188 1 80.5 88 SER A C 1
ATOM 695 O O . SER A 1 88 ? -5.934 20.828 9.75 1 80.5 88 SER A O 1
ATOM 697 N N . SER A 1 89 ? -7.738 22.219 9.453 1 83.31 89 SER A N 1
ATOM 698 C CA . SER A 1 89 ? -7.469 22.422 8.031 1 83.31 89 SER A CA 1
ATOM 699 C C . SER A 1 89 ? -6.129 23.125 7.816 1 83.31 89 SER A C 1
ATOM 701 O O . SER A 1 89 ? -5.766 24.016 8.578 1 83.31 89 SER A O 1
ATOM 703 N N . LEU A 1 90 ? -5.402 22.688 6.859 1 83.81 90 LEU A N 1
ATOM 704 C CA . LEU A 1 90 ? -4.129 23.312 6.512 1 83.81 90 LEU A CA 1
ATOM 705 C C . LEU A 1 90 ? -4.352 24.578 5.691 1 83.81 90 LEU A C 1
ATOM 707 O O . LEU A 1 90 ? -3.438 25.391 5.535 1 83.81 90 LEU A O 1
ATOM 711 N N . GLU A 1 91 ? -5.477 24.656 5.047 1 71.5 91 GLU A N 1
ATOM 712 C CA . GLU A 1 91 ? -5.793 25.844 4.262 1 71.5 91 GLU A CA 1
ATOM 713 C C . GLU A 1 91 ? -5.914 27.078 5.152 1 71.5 91 GLU A C 1
ATOM 715 O O . GLU A 1 91 ? -5.73 28.203 4.688 1 71.5 91 GLU A O 1
ATOM 720 N N . GLN A 1 92 ? -6.309 26.922 6.387 1 59.88 92 GLN A N 1
ATOM 721 C CA . GLN A 1 92 ? -6.562 28.094 7.219 1 59.88 92 GLN A CA 1
ATOM 722 C C . GLN A 1 92 ? -5.258 28.75 7.668 1 59.88 92 GLN A C 1
ATOM 724 O O . GLN A 1 92 ? -5.254 29.578 8.57 1 59.88 92 GLN A O 1
ATOM 729 N N . VAL A 1 93 ? -4.066 28.438 7.137 1 54.41 93 VAL A N 1
ATOM 730 C CA . VAL A 1 93 ? -2.893 29.219 7.535 1 54.41 93 VAL A CA 1
ATOM 731 C C . VAL A 1 93 ? -3.096 30.688 7.188 1 54.41 93 VAL A C 1
ATOM 733 O O . VAL A 1 93 ? -3.092 31.062 6.012 1 54.41 93 VAL A O 1
ATOM 736 N N . SER A 1 94 ? -3.99 31.297 7.844 1 46.22 94 SER A N 1
ATOM 737 C CA . SER A 1 94 ? -4.141 32.75 7.777 1 46.22 94 SER A CA 1
ATOM 738 C C . SER A 1 94 ? -2.803 33.438 7.992 1 46.22 94 SER A C 1
ATOM 740 O O . SER A 1 94 ? -2.109 33.188 8.977 1 46.22 94 SER A O 1
ATOM 742 N N . HIS A 1 95 ? -2.08 33.688 6.852 1 46.12 95 HIS A N 1
ATOM 743 C CA . HIS A 1 95 ? -0.997 34.688 6.914 1 46.12 95 HIS A CA 1
ATOM 744 C C . HIS A 1 95 ? -1.333 35.812 7.875 1 46.12 95 HIS A C 1
ATOM 746 O O . HIS A 1 95 ? -2.426 36.375 7.816 1 46.12 95 HIS A O 1
ATOM 752 N N . PRO A 1 96 ? -0.5 35.906 8.953 1 43.5 96 PRO A N 1
ATOM 753 C CA . PRO A 1 96 ? -0.696 37.25 9.555 1 43.5 96 PRO A CA 1
ATOM 754 C C . PRO A 1 96 ? -0.568 38.375 8.539 1 43.5 96 PRO A C 1
ATOM 756 O O . PRO A 1 96 ? 0.124 38.219 7.527 1 43.5 96 PRO A O 1
ATOM 759 N N . MET B 1 1 ? 14.82 4.441 -16.609 1 47.69 1 MET B N 1
ATOM 760 C CA . MET B 1 1 ? 13.719 4.008 -15.758 1 47.69 1 MET B CA 1
ATOM 761 C C . MET B 1 1 ? 13.398 5.062 -14.703 1 47.69 1 MET B C 1
ATOM 763 O O . MET B 1 1 ? 14.305 5.613 -14.07 1 47.69 1 MET B O 1
ATOM 767 N N . TYR B 1 2 ? 12.344 5.844 -14.805 1 61.88 2 TYR B N 1
ATOM 768 C CA . TYR B 1 2 ? 11.961 6.938 -13.914 1 61.88 2 TYR B CA 1
ATOM 769 C C . TYR B 1 2 ? 11.93 6.469 -12.469 1 61.88 2 TYR B C 1
ATOM 771 O O . TYR B 1 2 ? 11.32 5.441 -12.156 1 61.88 2 TYR B O 1
ATOM 779 N N . ASN B 1 3 ? 12.961 6.875 -11.625 1 74.06 3 ASN B N 1
ATOM 780 C CA . ASN B 1 3 ? 12.977 6.664 -10.188 1 74.06 3 ASN B CA 1
ATOM 781 C C . ASN B 1 3 ? 11.953 7.555 -9.484 1 74.06 3 ASN B C 1
ATOM 783 O O . ASN B 1 3 ? 12.18 8.758 -9.32 1 74.06 3 ASN B O 1
ATOM 787 N N . PRO B 1 4 ? 10.781 6.914 -9.211 1 82.62 4 PRO B N 1
ATOM 788 C CA . PRO B 1 4 ? 9.789 7.773 -8.555 1 82.62 4 PRO B CA 1
ATOM 789 C C . PRO B 1 4 ? 10.297 8.359 -7.242 1 82.62 4 PRO B C 1
ATOM 791 O O . PRO B 1 4 ? 10.93 7.652 -6.449 1 82.62 4 PRO B O 1
ATOM 794 N N . PRO B 1 5 ? 10.133 9.688 -7.168 1 85.81 5 PRO B N 1
ATOM 795 C CA . PRO B 1 5 ? 10.555 10.281 -5.898 1 85.81 5 PRO B CA 1
ATOM 796 C C . PRO B 1 5 ? 9.758 9.742 -4.707 1 85.81 5 PRO B C 1
ATOM 798 O O . PRO B 1 5 ? 8.625 9.289 -4.871 1 85.81 5 PRO B O 1
ATOM 801 N N . HIS B 1 6 ? 10.398 9.719 -3.549 1 91.88 6 HIS B N 1
ATOM 802 C CA . HIS B 1 6 ? 9.664 9.391 -2.336 1 91.88 6 HIS B CA 1
ATOM 803 C C . HIS B 1 6 ? 8.555 10.406 -2.074 1 91.88 6 HIS B C 1
ATOM 805 O O . HIS B 1 6 ? 8.773 11.617 -2.188 1 91.88 6 HIS B O 1
ATOM 811 N N . PRO B 1 7 ? 7.391 9.969 -1.743 1 95.44 7 PRO B N 1
ATOM 812 C CA . PRO B 1 7 ? 6.277 10.906 -1.542 1 95.44 7 PRO B CA 1
ATOM 813 C C . PRO B 1 7 ? 6.547 11.906 -0.423 1 95.44 7 PRO B C 1
ATOM 815 O O . PRO B 1 7 ? 5.98 13.008 -0.425 1 95.44 7 PRO B O 1
ATOM 818 N N . GLY B 1 8 ? 7.434 11.516 0.469 1 96.62 8 GLY B N 1
ATOM 819 C CA . GLY B 1 8 ? 7.777 12.43 1.546 1 96.62 8 GLY B CA 1
ATOM 820 C C . GLY B 1 8 ? 8.305 13.766 1.05 1 96.62 8 GLY B C 1
ATOM 821 O O . GLY B 1 8 ? 8.016 14.812 1.636 1 96.62 8 GLY B O 1
ATOM 822 N N . GLY B 1 9 ? 9.125 13.703 -0.016 1 96.12 9 GLY B N 1
ATOM 823 C CA . GLY B 1 9 ? 9.633 14.938 -0.592 1 96.12 9 GLY B CA 1
ATOM 824 C C . GLY B 1 9 ? 8.547 15.812 -1.176 1 96.12 9 GLY B C 1
ATOM 825 O O . GLY B 1 9 ? 8.578 17.031 -1.024 1 96.12 9 GLY B O 1
ATOM 826 N N . ILE B 1 10 ? 7.633 15.258 -1.803 1 97.12 10 ILE B N 1
ATOM 827 C CA . ILE B 1 10 ? 6.488 15.977 -2.359 1 97.12 10 ILE B CA 1
ATOM 828 C C . ILE B 1 10 ? 5.668 16.594 -1.229 1 97.12 10 ILE B C 1
ATOM 830 O O . ILE B 1 10 ? 5.289 17.766 -1.299 1 97.12 10 ILE B O 1
ATOM 834 N N . LEU B 1 11 ? 5.453 15.766 -0.242 1 98.12 11 LEU B N 1
ATOM 835 C CA . LEU B 1 11 ? 4.688 16.234 0.907 1 98.12 11 LEU B CA 1
ATOM 836 C C . LEU B 1 11 ? 5.387 17.406 1.588 1 98.12 11 LEU B C 1
ATOM 838 O O . LEU B 1 11 ? 4.738 18.375 1.988 1 98.12 11 LEU B O 1
ATOM 842 N N . LYS B 1 12 ? 6.668 17.281 1.706 1 97.81 12 LYS B N 1
ATOM 843 C CA . LYS B 1 12 ? 7.473 18.344 2.301 1 97.81 12 LYS B CA 1
ATOM 844 C C . LYS B 1 12 ? 7.273 19.672 1.562 1 97.81 12 LYS B C 1
ATOM 846 O O . LYS B 1 12 ? 7.035 20.703 2.186 1 97.81 12 LYS B O 1
ATOM 851 N N . GLU B 1 13 ? 7.387 19.578 0.321 1 97.06 13 GLU B N 1
ATOM 852 C CA . GLU B 1 13 ? 7.184 20.781 -0.497 1 97.06 13 GLU B CA 1
ATOM 853 C C . GLU B 1 13 ? 5.785 21.344 -0.298 1 97.06 13 GLU B C 1
ATOM 855 O O . GLU B 1 13 ? 5.621 22.562 -0.142 1 97.06 13 GLU B O 1
ATOM 860 N N . GLU B 1 14 ? 4.781 20.531 -0.282 1 96.81 14 GLU B N 1
ATOM 861 C CA . GLU B 1 14 ? 3.395 20.953 -0.128 1 96.81 14 GLU B CA 1
ATOM 862 C C . GLU B 1 14 ? 3.172 21.625 1.219 1 96.81 14 GLU B C 1
ATOM 864 O O . GLU B 1 14 ? 2.469 22.641 1.302 1 96.81 14 GLU B O 1
ATOM 869 N N . LEU B 1 15 ? 3.746 21.125 2.227 1 96.75 15 LEU B N 1
ATOM 870 C CA . LEU B 1 15 ? 3.508 21.625 3.574 1 96.75 15 LEU B CA 1
ATOM 871 C C . LEU B 1 15 ? 4.391 22.828 3.865 1 96.75 15 LEU B C 1
ATOM 873 O O . LEU B 1 15 ? 3.904 23.875 4.324 1 96.75 15 LEU B O 1
ATOM 877 N N . LEU B 1 16 ? 5.648 22.656 3.602 1 94.88 16 LEU B N 1
ATOM 878 C CA . LEU B 1 16 ? 6.609 23.656 4.043 1 94.88 16 LEU B CA 1
ATOM 879 C C . LEU B 1 16 ? 6.758 24.766 3.006 1 94.88 16 LEU B C 1
ATOM 881 O O . LEU B 1 16 ? 6.629 25.953 3.33 1 94.88 16 LEU B O 1
ATOM 885 N N . ASP B 1 17 ? 6.961 24.391 1.814 1 94.44 17 ASP B N 1
ATOM 886 C CA . ASP B 1 17 ? 7.242 25.406 0.791 1 94.44 17 ASP B CA 1
ATOM 887 C C . ASP B 1 17 ? 5.957 26.094 0.331 1 94.44 17 ASP B C 1
ATOM 889 O O . ASP B 1 17 ? 5.906 27.312 0.222 1 94.44 17 ASP B O 1
ATOM 893 N N . GLU B 1 18 ? 4.918 25.406 0.15 1 95.25 18 GLU B N 1
ATOM 894 C CA . GLU B 1 18 ? 3.697 25.969 -0.429 1 95.25 18 GLU B CA 1
ATOM 895 C C . GLU B 1 18 ? 2.822 26.609 0.642 1 95.25 18 GLU B C 1
ATOM 897 O O . GLU B 1 18 ? 2.17 27.625 0.391 1 95.25 18 GLU B O 1
ATOM 902 N N . ARG B 1 19 ? 2.902 26.047 1.792 1 94.62 19 ARG B N 1
ATOM 903 C CA . ARG B 1 19 ? 1.997 26.547 2.826 1 94.62 19 ARG B CA 1
ATOM 904 C C . ARG B 1 19 ? 2.762 27.281 3.918 1 94.62 19 ARG B C 1
ATOM 906 O O . ARG B 1 19 ? 2.156 27.875 4.809 1 94.62 19 ARG B O 1
ATOM 913 N N . GLY B 1 20 ? 4.055 27.094 3.898 1 95.44 20 GLY B N 1
ATOM 914 C CA . GLY B 1 20 ? 4.898 27.859 4.812 1 95.44 20 GLY B CA 1
ATOM 915 C C . GLY B 1 20 ? 4.828 27.344 6.242 1 95.44 20 GLY B C 1
ATOM 916 O O . GLY B 1 20 ? 5.066 28.109 7.188 1 95.44 20 GLY B O 1
ATOM 917 N N . LEU B 1 21 ? 4.516 26.156 6.434 1 96.38 21 LEU B N 1
ATOM 918 C CA . LEU B 1 21 ? 4.41 25.594 7.777 1 96.38 21 LEU B CA 1
ATOM 919 C C . LEU B 1 21 ? 5.754 25.047 8.242 1 96.38 21 LEU B C 1
ATOM 921 O O . LEU B 1 21 ? 6.551 24.578 7.422 1 96.38 21 LEU B O 1
ATOM 925 N N . THR B 1 22 ? 5.949 25.172 9.555 1 97.25 22 THR B N 1
ATOM 926 C CA . THR B 1 22 ? 7.031 24.391 10.133 1 97.25 22 THR B CA 1
ATOM 927 C C . THR B 1 22 ? 6.598 22.938 10.352 1 97.25 22 THR B C 1
ATOM 929 O O . THR B 1 22 ? 5.402 22.641 10.344 1 97.25 22 THR B O 1
ATOM 932 N N . ILE B 1 23 ? 7.617 22.094 10.547 1 97.81 23 ILE B N 1
ATOM 933 C CA . ILE B 1 23 ? 7.297 20.688 10.812 1 97.81 23 ILE B CA 1
ATOM 934 C C . ILE B 1 23 ? 6.434 20.594 12.07 1 97.81 23 ILE B C 1
ATOM 936 O O . ILE B 1 23 ? 5.469 19.828 12.109 1 97.81 23 ILE B O 1
ATOM 940 N N . THR B 1 24 ? 6.766 21.375 13 1 97.75 24 THR B N 1
ATOM 941 C CA . THR B 1 24 ? 6.039 21.375 14.258 1 97.75 24 THR B CA 1
ATOM 942 C C . THR B 1 24 ? 4.59 21.812 14.055 1 97.75 24 THR B C 1
ATOM 944 O O . THR B 1 24 ? 3.664 21.156 14.547 1 97.75 24 THR B O 1
ATOM 947 N N . GLU B 1 25 ? 4.336 22.891 13.32 1 96.38 25 GLU B N 1
ATOM 948 C CA . GLU B 1 25 ? 2.99 23.375 13.039 1 96.38 25 GLU B CA 1
ATOM 949 C C . GLU B 1 25 ? 2.178 22.344 12.266 1 96.38 25 GLU B C 1
ATOM 951 O O . GLU B 1 25 ? 1.017 22.094 12.594 1 96.38 25 GLU B O 1
ATOM 956 N N . ALA B 1 26 ? 2.814 21.797 11.273 1 97 26 ALA B N 1
ATOM 957 C CA . ALA B 1 26 ? 2.139 20.797 10.461 1 97 26 ALA B CA 1
ATOM 958 C C . ALA B 1 26 ? 1.743 19.578 11.297 1 97 26 ALA B C 1
ATOM 960 O O . ALA B 1 26 ? 0.617 19.078 11.195 1 97 26 ALA B O 1
ATOM 961 N N . ALA B 1 27 ? 2.711 19.062 12.102 1 97.19 27 ALA B N 1
ATOM 962 C CA . ALA B 1 27 ? 2.453 17.906 12.961 1 97.19 27 ALA B CA 1
ATOM 963 C C . ALA B 1 27 ? 1.273 18.156 13.891 1 97.19 27 ALA B C 1
ATOM 965 O O . ALA B 1 27 ? 0.391 17.312 14.039 1 97.19 27 ALA B O 1
ATOM 966 N N . ASN B 1 28 ? 1.28 19.312 14.484 1 95.56 28 ASN B N 1
ATOM 967 C CA . ASN B 1 28 ? 0.201 19.688 15.391 1 95.56 28 ASN B CA 1
ATOM 968 C C . ASN B 1 28 ? -1.146 19.719 14.672 1 95.56 28 ASN B C 1
ATOM 970 O O . ASN B 1 28 ? -2.137 19.188 15.18 1 95.56 28 ASN B O 1
ATOM 974 N N . ARG B 1 29 ? -1.194 20.312 13.531 1 94.12 29 ARG B N 1
ATOM 975 C CA . ARG B 1 29 ? -2.439 20.438 12.781 1 94.12 29 ARG B CA 1
ATOM 976 C C . ARG B 1 29 ? -2.941 19.062 12.32 1 94.12 29 ARG B C 1
ATOM 978 O O . ARG B 1 29 ? -4.148 18.828 12.25 1 94.12 29 ARG B O 1
ATOM 985 N N . LEU B 1 30 ? -2.008 18.203 12 1 95.56 30 LEU B N 1
ATOM 986 C CA . LEU B 1 30 ? -2.348 16.875 11.5 1 95.56 30 LEU B CA 1
ATOM 987 C C . LEU B 1 30 ? -2.611 15.914 12.656 1 95.56 30 LEU B C 1
ATOM 989 O O . LEU B 1 30 ? -3.113 14.812 12.445 1 95.56 30 LEU B O 1
ATOM 993 N N . GLY B 1 31 ? -2.252 16.281 13.812 1 94.69 31 GLY B N 1
ATOM 994 C CA . GLY B 1 31 ? -2.432 15.422 14.977 1 94.69 31 GLY B CA 1
ATOM 995 C C . GLY B 1 31 ? -1.521 14.211 14.969 1 94.69 31 GLY B C 1
ATOM 996 O O . GLY B 1 31 ? -1.95 13.109 15.312 1 94.69 31 GLY B O 1
ATOM 997 N N . VAL B 1 32 ? -0.345 14.43 14.555 1 95.62 32 VAL B N 1
ATOM 998 C CA . VAL B 1 32 ? 0.635 13.344 14.547 1 95.62 32 VAL B CA 1
ATOM 999 C C . VAL B 1 32 ? 1.886 13.781 15.312 1 95.62 32 VAL B C 1
ATOM 1001 O O . VAL B 1 32 ? 2.107 14.977 15.523 1 95.62 32 VAL B O 1
ATOM 1004 N N . ALA B 1 33 ? 2.648 12.781 15.711 1 97.38 33 ALA B N 1
ATOM 1005 C CA . ALA B 1 33 ? 3.904 13.094 16.391 1 97.38 33 ALA B CA 1
ATOM 1006 C C . ALA B 1 33 ? 4.887 13.773 15.438 1 97.38 33 ALA B C 1
ATOM 1008 O O . ALA B 1 33 ? 5.004 13.383 14.273 1 97.38 33 ALA B O 1
ATOM 1009 N N . ARG B 1 34 ? 5.547 14.812 15.969 1 97.94 34 ARG B N 1
ATOM 1010 C CA . ARG B 1 34 ? 6.52 15.562 15.18 1 97.94 34 ARG B CA 1
ATOM 1011 C C . ARG B 1 34 ? 7.59 14.641 14.602 1 97.94 34 ARG B C 1
ATOM 1013 O O . ARG B 1 34 ? 7.973 14.781 13.438 1 97.94 34 ARG B O 1
ATOM 1020 N N . LEU B 1 35 ? 8.055 13.805 15.406 1 98.38 35 LEU B N 1
ATOM 1021 C CA . LEU B 1 35 ? 9.094 12.891 14.953 1 98.38 35 LEU B CA 1
ATOM 1022 C C . LEU B 1 35 ? 8.602 12.031 13.789 1 98.38 35 LEU B C 1
ATOM 1024 O O . LEU B 1 35 ? 9.336 11.82 12.82 1 98.38 35 LEU B O 1
ATOM 1028 N N . THR B 1 36 ? 7.402 11.57 13.875 1 97.69 36 THR B N 1
ATOM 1029 C CA . THR B 1 36 ? 6.809 10.742 12.828 1 97.69 36 THR B CA 1
ATOM 1030 C C . THR B 1 36 ? 6.73 11.516 11.508 1 97.69 36 THR B C 1
ATOM 1032 O O . THR B 1 36 ? 7.141 11.016 10.461 1 97.69 36 THR B O 1
ATOM 1035 N N . LEU B 1 37 ? 6.211 12.68 11.602 1 98.31 37 LEU B N 1
ATOM 1036 C CA . LEU B 1 37 ? 6.086 13.492 10.398 1 98.31 37 LEU B CA 1
ATOM 1037 C C . LEU B 1 37 ? 7.457 13.852 9.836 1 98.31 37 LEU B C 1
ATOM 1039 O O . LEU B 1 37 ? 7.668 13.805 8.617 1 98.31 37 LEU B O 1
ATOM 1043 N N . SER B 1 38 ? 8.383 14.203 10.68 1 98.62 38 SER B N 1
ATOM 1044 C CA . SER B 1 38 ? 9.734 14.555 10.258 1 98.62 38 SER B CA 1
ATOM 1045 C C . SER B 1 38 ? 10.383 13.422 9.469 1 98.62 38 SER B C 1
ATOM 1047 O O . SER B 1 38 ? 10.992 13.648 8.422 1 98.62 38 SER B O 1
ATOM 1049 N N . ARG B 1 39 ? 10.219 12.234 9.938 1 98.5 39 ARG B N 1
ATOM 1050 C CA . ARG B 1 39 ? 10.797 11.078 9.266 1 98.5 39 ARG B CA 1
ATOM 1051 C C . ARG B 1 39 ? 10.203 10.898 7.875 1 98.5 39 ARG B C 1
ATOM 1053 O O . ARG B 1 39 ? 10.914 10.562 6.93 1 98.5 39 ARG B O 1
ATOM 1060 N N . VAL B 1 40 ? 8.914 11.086 7.75 1 98.38 40 VAL B N 1
ATOM 1061 C CA . VAL B 1 40 ? 8.258 10.953 6.457 1 98.38 40 VAL B CA 1
ATOM 1062 C C . VAL B 1 40 ? 8.758 12.039 5.508 1 98.38 40 VAL B C 1
ATOM 1064 O O . VAL B 1 40 ? 9.133 11.75 4.367 1 98.38 40 VAL B O 1
ATOM 1067 N N . LEU B 1 41 ? 8.82 13.297 6 1 98.19 41 LEU B N 1
ATOM 1068 C CA . LEU B 1 41 ? 9.195 14.43 5.168 1 98.19 41 LEU B CA 1
ATOM 1069 C C . LEU B 1 41 ? 10.641 14.305 4.699 1 98.19 41 LEU B C 1
ATOM 1071 O O . LEU B 1 41 ? 10.992 14.789 3.621 1 98.19 41 LEU B O 1
ATOM 1075 N N . ASN B 1 42 ? 11.406 13.641 5.465 1 97.19 42 ASN B N 1
ATOM 1076 C CA . ASN B 1 42 ? 12.812 13.469 5.109 1 97.19 42 ASN B CA 1
ATOM 1077 C C . ASN B 1 42 ? 13.062 12.109 4.461 1 97.19 42 ASN B C 1
ATOM 1079 O O . ASN B 1 42 ? 14.203 11.656 4.375 1 97.19 42 ASN B O 1
ATOM 1083 N N . CYS B 1 43 ? 12.047 11.398 4.102 1 96.5 43 CYS B N 1
ATOM 1084 C CA . CYS B 1 43 ? 12.078 10.195 3.285 1 96.5 43 CYS B CA 1
ATOM 1085 C C . CYS B 1 43 ? 12.664 9.023 4.066 1 96.5 43 CYS B C 1
ATOM 1087 O O . CYS B 1 43 ? 13.273 8.125 3.484 1 96.5 43 CYS B O 1
ATOM 1089 N N . HIS B 1 44 ? 12.5 9.031 5.41 1 97 44 HIS B N 1
ATOM 1090 C CA . HIS B 1 44 ? 12.984 7.957 6.27 1 97 44 HIS B CA 1
ATOM 1091 C C . HIS B 1 44 ? 11.836 7.043 6.695 1 97 44 HIS B C 1
ATOM 1093 O O . HIS B 1 44 ? 12.07 6.016 7.34 1 97 44 HIS B O 1
ATOM 1099 N N . ALA B 1 45 ? 10.625 7.371 6.387 1 97.62 45 ALA B N 1
ATOM 1100 C CA . ALA B 1 45 ? 9.438 6.578 6.676 1 97.62 45 ALA B CA 1
ATOM 1101 C C . ALA B 1 45 ? 8.398 6.723 5.57 1 97.62 45 ALA B C 1
ATOM 1103 O O . ALA B 1 45 ? 8.383 7.723 4.848 1 97.62 45 ALA B O 1
ATOM 1104 N N . ALA B 1 46 ? 7.57 5.801 5.465 1 97.44 46 ALA B N 1
ATOM 1105 C CA . ALA B 1 46 ? 6.527 5.781 4.445 1 97.44 46 ALA B CA 1
ATOM 1106 C C . ALA B 1 46 ? 5.324 6.613 4.875 1 97.44 46 ALA B C 1
ATOM 1108 O O . ALA B 1 46 ? 5.094 6.809 6.07 1 97.44 46 ALA B O 1
ATOM 1109 N N . ILE B 1 47 ? 4.57 7.113 3.885 1 98 47 ILE B N 1
ATOM 1110 C CA . ILE B 1 47 ? 3.248 7.66 4.176 1 98 47 ILE B CA 1
ATOM 1111 C C . ILE B 1 47 ? 2.277 6.527 4.496 1 98 47 ILE B C 1
ATOM 1113 O O . ILE B 1 47 ? 1.919 5.742 3.615 1 98 47 ILE B O 1
ATOM 1117 N N . SER B 1 48 ? 1.883 6.434 5.734 1 96.62 48 SER B N 1
ATOM 1118 C CA . SER B 1 48 ? 0.967 5.395 6.195 1 96.62 48 SER B CA 1
ATOM 1119 C C . SER B 1 48 ? -0.475 5.727 5.824 1 96.62 48 SER B C 1
ATOM 1121 O O . SER B 1 48 ? -0.783 6.863 5.461 1 96.62 48 SER B O 1
ATOM 1123 N N . ILE B 1 49 ? -1.317 4.742 5.973 1 95.94 49 ILE B N 1
ATOM 1124 C CA . ILE B 1 49 ? -2.748 4.934 5.762 1 95.94 49 ILE B CA 1
ATOM 1125 C C . ILE B 1 49 ? -3.273 6.004 6.719 1 95.94 49 ILE B C 1
ATOM 1127 O O . ILE B 1 49 ? -4.039 6.883 6.316 1 95.94 49 ILE B O 1
ATOM 1131 N N . ASN B 1 50 ? -2.807 5.965 7.922 1 95 50 ASN B N 1
ATOM 1132 C CA . ASN B 1 50 ? -3.232 6.945 8.914 1 95 50 ASN B CA 1
ATOM 1133 C C . ASN B 1 50 ? -2.814 8.359 8.523 1 95 50 ASN B C 1
ATOM 1135 O O . ASN B 1 50 ? -3.629 9.281 8.547 1 95 50 ASN B O 1
ATOM 1139 N N . LEU B 1 51 ? -1.607 8.516 8.133 1 96.31 51 LEU B N 1
ATOM 1140 C CA . LEU B 1 51 ? -1.142 9.836 7.73 1 96.31 51 LEU B CA 1
ATOM 1141 C C . LEU B 1 51 ? -1.87 10.312 6.477 1 96.31 51 LEU B C 1
ATOM 1143 O O . LEU B 1 51 ? -2.256 11.477 6.379 1 96.31 51 LEU B O 1
ATOM 1147 N N . ALA B 1 52 ? -2.078 9.422 5.52 1 97.25 52 ALA B N 1
ATOM 1148 C CA . ALA B 1 52 ? -2.771 9.766 4.281 1 97.25 52 ALA B CA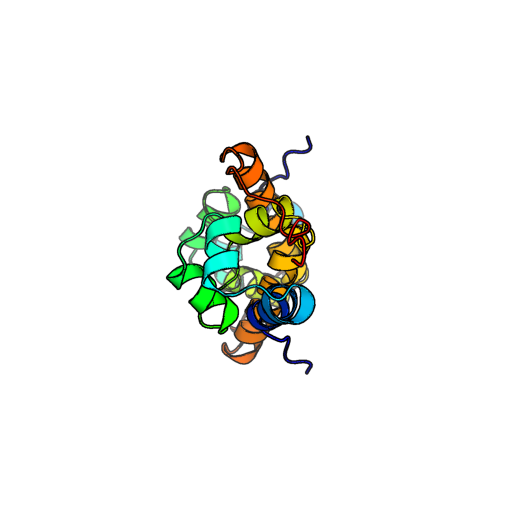 1
ATOM 1149 C C . ALA B 1 52 ? -4.18 10.273 4.566 1 97.25 52 ALA B C 1
ATOM 1151 O O . ALA B 1 52 ? -4.629 11.258 3.963 1 97.25 52 ALA B O 1
ATOM 1152 N N . LEU B 1 53 ? -4.797 9.664 5.504 1 96.12 53 LEU B N 1
ATOM 1153 C CA . LEU B 1 53 ? -6.148 10.07 5.871 1 96.12 53 LEU B CA 1
ATOM 1154 C C . LEU B 1 53 ? -6.137 11.43 6.559 1 96.12 53 LEU B C 1
ATOM 1156 O O . LEU B 1 53 ? -7 12.273 6.301 1 96.12 53 LEU B O 1
ATOM 1160 N N . ARG B 1 54 ? -5.211 11.641 7.367 1 95.94 54 ARG B N 1
ATOM 1161 C CA . ARG B 1 54 ? -5.082 12.93 8.047 1 95.94 54 ARG B CA 1
ATOM 1162 C C . ARG B 1 54 ? -4.805 14.047 7.043 1 95.94 54 ARG B C 1
ATOM 1164 O O . ARG B 1 54 ? -5.359 15.141 7.164 1 95.94 54 ARG B O 1
ATOM 1171 N N . LEU B 1 55 ? -3.988 13.742 6.082 1 96.75 55 LEU B N 1
ATOM 1172 C CA . LEU B 1 55 ? -3.688 14.719 5.039 1 96.75 55 LEU B CA 1
ATOM 1173 C C . LEU B 1 55 ? -4.938 15.055 4.238 1 96.75 55 LEU B C 1
ATOM 1175 O O . LEU B 1 55 ? -5.184 16.234 3.932 1 96.75 55 LEU B O 1
ATOM 1179 N N . GLU B 1 56 ? -5.699 14.094 3.936 1 95.62 56 GLU B N 1
ATOM 1180 C CA . GLU B 1 56 ? -6.953 14.289 3.213 1 95.62 56 GLU B CA 1
ATOM 1181 C C . GLU B 1 56 ? -7.91 15.188 3.998 1 95.62 56 GLU B C 1
ATOM 1183 O O . GLU B 1 56 ? -8.461 16.141 3.451 1 95.62 56 GLU B O 1
ATOM 1188 N N . ILE B 1 57 ? -8.047 14.906 5.258 1 93.62 57 ILE B N 1
ATOM 1189 C CA . ILE B 1 57 ? -8.953 15.664 6.113 1 93.62 57 ILE B CA 1
ATOM 1190 C C . ILE B 1 57 ? -8.469 17.109 6.223 1 93.62 57 ILE B C 1
ATOM 1192 O O . ILE B 1 57 ? -9.281 18.031 6.262 1 93.62 57 ILE B O 1
ATOM 1196 N N . ALA B 1 58 ? -7.195 17.219 6.207 1 94.69 58 ALA B N 1
ATOM 1197 C CA . ALA B 1 58 ? -6.594 18.547 6.344 1 94.69 58 ALA B CA 1
ATOM 1198 C C . ALA B 1 58 ? -6.703 19.328 5.039 1 94.69 58 ALA B C 1
ATOM 1200 O O . ALA B 1 58 ? -6.359 20.516 4.988 1 94.69 58 ALA B O 1
ATOM 1201 N N . GLY B 1 59 ? -7.098 18.672 3.973 1 94 59 GLY B N 1
ATOM 1202 C CA . GLY B 1 59 ? -7.336 19.359 2.717 1 94 59 GLY B CA 1
ATOM 1203 C C . GLY B 1 59 ? -6.184 19.234 1.735 1 94 59 GLY B C 1
ATOM 1204 O O . GLY B 1 59 ? -6.105 19.984 0.757 1 94 59 GLY B O 1
ATOM 1205 N N . LEU B 1 60 ? -5.238 18.375 2.078 1 96.12 60 LEU B N 1
ATOM 1206 C CA . LEU B 1 60 ? -4.074 18.188 1.218 1 96.12 60 LEU B CA 1
ATOM 1207 C C . LEU B 1 60 ? -4.238 16.953 0.34 1 96.12 60 LEU B C 1
ATOM 1209 O O . LEU B 1 60 ? -3.66 15.898 0.627 1 96.12 60 LEU B O 1
ATOM 1213 N N . ASN B 1 61 ? -4.988 16.969 -0.782 1 95.5 61 ASN B N 1
ATOM 1214 C CA . ASN B 1 61 ? -5.309 15.875 -1.699 1 95.5 61 ASN B CA 1
ATOM 1215 C C . ASN B 1 61 ? -6.004 14.719 -0.981 1 95.5 61 ASN B C 1
ATOM 1217 O O . ASN B 1 61 ? -6.156 14.75 0.241 1 95.5 61 ASN B O 1
ATOM 1221 N N . ASP B 1 62 ? -6.445 13.773 -1.773 1 96.81 62 ASP B N 1
ATOM 1222 C CA . ASP B 1 62 ? -7.117 12.633 -1.148 1 96.81 62 ASP B CA 1
ATOM 1223 C C . ASP B 1 62 ? -6.109 11.578 -0.695 1 96.81 62 ASP B C 1
ATOM 1225 O O . ASP B 1 62 ? -4.949 11.609 -1.105 1 96.81 62 ASP B O 1
ATOM 1229 N N . ALA B 1 63 ? -6.523 10.734 0.214 1 96.88 63 ALA B N 1
ATOM 1230 C CA . ALA B 1 63 ? -5.664 9.695 0.775 1 96.88 63 ALA B CA 1
ATOM 1231 C C . ALA B 1 63 ? -5.137 8.766 -0.319 1 96.88 63 ALA B C 1
ATOM 1233 O O . ALA B 1 63 ? -3.973 8.359 -0.285 1 96.88 63 ALA B O 1
ATOM 1234 N N . GLU B 1 64 ? -5.93 8.414 -1.274 1 97.19 64 GLU B N 1
ATOM 1235 C CA . GLU B 1 64 ? -5.531 7.535 -2.367 1 97.19 64 GLU B CA 1
ATOM 1236 C C . GLU B 1 64 ? -4.352 8.109 -3.141 1 97.19 64 GLU B C 1
ATOM 1238 O O . GLU B 1 64 ? -3.482 7.367 -3.604 1 97.19 64 GLU B O 1
ATOM 1243 N N . PHE B 1 65 ? -4.355 9.391 -3.328 1 97.5 65 PHE B N 1
ATOM 1244 C CA . PHE B 1 65 ? -3.26 10.07 -4.008 1 97.5 65 PHE B CA 1
ATOM 1245 C C . PHE B 1 65 ? -1.932 9.789 -3.316 1 97.5 65 PHE B C 1
ATOM 1247 O O . PHE B 1 65 ? -0.976 9.344 -3.957 1 97.5 65 PHE B O 1
ATOM 1254 N N . TRP B 1 66 ? -1.853 10.023 -2.076 1 98 66 TRP B N 1
ATOM 1255 C CA . TRP B 1 66 ? -0.627 9.867 -1.299 1 98 66 TRP B CA 1
ATOM 1256 C C . TRP B 1 66 ? -0.189 8.406 -1.264 1 98 66 TRP B C 1
ATOM 1258 O O . TRP B 1 66 ? 1 8.102 -1.399 1 98 66 TRP B O 1
ATOM 1268 N N . LEU B 1 67 ? -1.146 7.543 -1.056 1 97.56 67 LEU B N 1
ATOM 1269 C CA . LEU B 1 67 ? -0.826 6.125 -0.955 1 97.56 67 LEU B CA 1
ATOM 1270 C C . LEU B 1 67 ? -0.36 5.574 -2.299 1 97.56 67 LEU B C 1
ATOM 1272 O O . LEU B 1 67 ? 0.489 4.684 -2.348 1 97.56 67 LEU B O 1
ATOM 1276 N N . LYS B 1 68 ? -0.94 6.102 -3.328 1 96.75 68 LYS B N 1
ATOM 1277 C CA . LYS B 1 68 ? -0.5 5.699 -4.66 1 96.75 68 LYS B CA 1
ATOM 1278 C C . LYS B 1 68 ? 0.958 6.082 -4.895 1 96.75 68 LYS B C 1
ATOM 1280 O O . LYS B 1 68 ? 1.726 5.301 -5.465 1 96.75 68 LYS B O 1
ATOM 1285 N N . LEU B 1 69 ? 1.325 7.277 -4.512 1 96.81 69 LEU B N 1
ATOM 1286 C CA . LEU B 1 69 ? 2.709 7.715 -4.652 1 96.81 69 LEU B CA 1
ATOM 1287 C C . LEU B 1 69 ? 3.65 6.805 -3.869 1 96.81 69 LEU B C 1
ATOM 1289 O O . LEU B 1 69 ? 4.703 6.406 -4.375 1 96.81 69 LEU B O 1
ATOM 1293 N N . GLN B 1 70 ? 3.275 6.523 -2.672 1 96.81 70 GLN B N 1
ATOM 1294 C CA . GLN B 1 70 ? 4.082 5.633 -1.84 1 96.81 70 GLN B CA 1
ATOM 1295 C C . GLN B 1 70 ? 4.223 4.258 -2.484 1 96.81 70 GLN B C 1
ATOM 1297 O O . GLN B 1 70 ? 5.316 3.688 -2.506 1 96.81 70 GLN B O 1
ATOM 1302 N N . GLN B 1 71 ? 3.139 3.742 -2.926 1 96.44 71 GLN B N 1
ATOM 1303 C CA . GLN B 1 71 ? 3.127 2.416 -3.537 1 96.44 71 GLN B CA 1
ATOM 1304 C C . GLN B 1 71 ? 4.027 2.369 -4.77 1 96.44 71 GLN B C 1
ATOM 1306 O O . GLN B 1 71 ? 4.746 1.391 -4.98 1 96.44 71 GLN B O 1
ATOM 1311 N N . LYS B 1 72 ? 3.91 3.379 -5.609 1 95.31 72 LYS B N 1
ATOM 1312 C CA . LYS B 1 72 ? 4.762 3.455 -6.793 1 95.31 72 LYS B CA 1
ATOM 1313 C C . LYS B 1 72 ? 6.238 3.422 -6.41 1 95.31 72 LYS B C 1
ATOM 1315 O O . LYS B 1 72 ? 7.039 2.736 -7.051 1 95.31 72 LYS B O 1
ATOM 1320 N N . HIS B 1 73 ? 6.551 4.207 -5.438 1 95.25 73 HIS B N 1
ATOM 1321 C CA . HIS B 1 73 ? 7.926 4.25 -4.949 1 95.25 73 HIS B CA 1
ATOM 1322 C C . HIS B 1 73 ? 8.367 2.887 -4.43 1 95.25 73 HIS B C 1
ATOM 1324 O O . HIS B 1 73 ? 9.445 2.404 -4.781 1 95.25 73 HIS B O 1
ATOM 1330 N N . ASP B 1 74 ? 7.547 2.242 -3.609 1 94.56 74 ASP B N 1
ATOM 1331 C CA . ASP B 1 74 ? 7.867 0.952 -3.008 1 94.56 74 ASP B CA 1
ATOM 1332 C C . ASP B 1 74 ? 8.055 -0.122 -4.078 1 94.56 74 ASP B C 1
ATOM 1334 O O . ASP B 1 74 ? 8.969 -0.94 -3.988 1 94.56 74 ASP B O 1
ATOM 1338 N N . LEU B 1 75 ? 7.141 -0.138 -4.984 1 93.94 75 LEU B N 1
ATOM 1339 C CA . LEU B 1 75 ? 7.195 -1.125 -6.055 1 93.94 75 LEU B CA 1
ATOM 1340 C C . LEU B 1 75 ? 8.461 -0.95 -6.887 1 93.94 75 LEU B C 1
ATOM 1342 O O . LEU B 1 75 ? 9.109 -1.933 -7.25 1 93.94 75 LEU B O 1
ATOM 1346 N N . TRP B 1 76 ? 8.789 0.261 -7.242 1 93.12 76 TRP B N 1
ATOM 1347 C CA . TRP B 1 76 ? 10.023 0.538 -7.977 1 93.12 76 TRP B CA 1
ATOM 1348 C C . TRP B 1 76 ? 11.242 0.017 -7.215 1 93.12 76 TRP B C 1
ATOM 1350 O O . TRP B 1 76 ? 12.102 -0.643 -7.797 1 93.12 76 TRP B O 1
ATOM 1360 N N . GLN B 1 77 ? 11.32 0.341 -5.922 1 92 77 GLN B N 1
ATOM 1361 C CA . GLN B 1 77 ? 12.43 -0.131 -5.102 1 92 77 GLN B CA 1
ATOM 1362 C C . GLN B 1 77 ? 12.516 -1.655 -5.113 1 92 77 GLN B C 1
ATOM 1364 O O . GLN B 1 77 ? 13.602 -2.223 -5.227 1 92 77 GLN B O 1
ATOM 1369 N N . ALA B 1 78 ? 11.406 -2.297 -4.969 1 92.75 78 ALA B N 1
ATOM 1370 C CA . ALA B 1 78 ? 11.367 -3.758 -4.918 1 92.75 78 ALA B CA 1
ATOM 1371 C C . ALA B 1 78 ? 11.859 -4.363 -6.23 1 92.75 78 ALA B C 1
ATOM 1373 O O . ALA B 1 78 ? 12.594 -5.355 -6.223 1 92.75 78 ALA B O 1
ATOM 1374 N N . ARG B 1 79 ? 11.469 -3.787 -7.367 1 91 79 ARG B N 1
ATOM 1375 C CA . ARG B 1 79 ? 11.883 -4.266 -8.68 1 91 79 ARG B CA 1
ATOM 1376 C C . ARG B 1 79 ? 13.391 -4.105 -8.867 1 91 79 ARG B C 1
ATOM 1378 O O . ARG B 1 79 ? 14.031 -4.953 -9.484 1 91 79 ARG B O 1
ATOM 1385 N N . HIS B 1 80 ? 13.852 -3.082 -8.266 1 89.75 80 HIS B N 1
ATOM 1386 C CA . HIS B 1 80 ? 15.258 -2.76 -8.492 1 89.75 80 HIS B CA 1
ATOM 1387 C C . HIS B 1 80 ? 16.156 -3.482 -7.496 1 89.75 80 HIS B C 1
ATOM 1389 O O . HIS B 1 80 ? 17.297 -3.826 -7.812 1 89.75 80 HIS B O 1
ATOM 1395 N N . ASN B 1 81 ? 15.711 -3.725 -6.305 1 86.75 81 ASN B N 1
ATOM 1396 C CA . ASN B 1 81 ? 16.547 -4.305 -5.25 1 86.75 81 ASN B CA 1
ATOM 1397 C C . ASN B 1 81 ? 16.469 -5.828 -5.254 1 86.75 81 ASN B C 1
ATOM 1399 O O . ASN B 1 81 ? 17.312 -6.5 -4.676 1 86.75 81 ASN B O 1
ATOM 1403 N N . ASN B 1 82 ? 15.422 -6.453 -5.637 1 75 82 ASN B N 1
ATOM 1404 C CA . ASN B 1 82 ? 15.219 -7.891 -5.52 1 75 82 ASN B CA 1
ATOM 1405 C C . ASN B 1 82 ? 15.18 -8.562 -6.887 1 75 82 ASN B C 1
ATOM 1407 O O . ASN B 1 82 ? 14.312 -8.266 -7.711 1 75 82 ASN B O 1
ATOM 1411 N N . PRO B 1 83 ? 16.25 -9.328 -7.133 1 67.81 83 PRO B N 1
ATOM 1412 C CA . PRO B 1 83 ? 16.188 -10.172 -8.328 1 67.81 83 PRO B CA 1
ATOM 1413 C C . PRO B 1 83 ? 14.914 -11.016 -8.383 1 67.81 83 PRO B C 1
ATOM 1415 O O . PRO B 1 83 ? 14.391 -11.422 -7.348 1 67.81 83 PRO B O 1
ATOM 1418 N N . MET B 1 84 ? 14.117 -10.766 -9.414 1 70.31 84 MET B N 1
ATOM 1419 C CA . MET B 1 84 ? 12.859 -11.469 -9.648 1 70.31 84 MET B CA 1
ATOM 1420 C C . MET B 1 84 ? 13.055 -12.977 -9.523 1 70.31 84 MET B C 1
ATOM 1422 O O . MET B 1 84 ? 13.945 -13.547 -10.164 1 70.31 84 MET B O 1
ATOM 1426 N N . PRO B 1 85 ? 12.375 -13.5 -8.531 1 71.88 85 PRO B N 1
ATOM 1427 C CA . PRO B 1 85 ? 12.523 -14.945 -8.383 1 71.88 85 PRO B CA 1
ATOM 1428 C C . PRO B 1 85 ? 12.148 -15.711 -9.648 1 71.88 85 PRO B C 1
ATOM 1430 O O . PRO B 1 85 ? 11.484 -15.164 -10.531 1 71.88 85 PRO B O 1
ATOM 1433 N N . ASP B 1 86 ? 12.766 -16.891 -9.75 1 76.06 86 ASP B N 1
ATOM 1434 C CA . ASP B 1 86 ? 12.367 -17.828 -10.805 1 76.06 86 ASP B CA 1
ATOM 1435 C C . ASP B 1 86 ? 10.953 -18.359 -10.562 1 76.06 86 ASP B C 1
ATOM 1437 O O . ASP B 1 86 ? 10.727 -19.125 -9.617 1 76.06 86 ASP B O 1
ATOM 1441 N N . ILE B 1 87 ? 10.047 -17.75 -11.312 1 82.75 87 ILE B N 1
ATOM 1442 C CA . ILE B 1 87 ? 8.641 -18.109 -11.148 1 82.75 87 ILE B CA 1
ATOM 1443 C C . ILE B 1 87 ? 8.125 -18.797 -12.414 1 82.75 87 ILE B C 1
ATOM 1445 O O . ILE B 1 87 ? 8.453 -18.375 -13.523 1 82.75 87 ILE B O 1
ATOM 1449 N N . SER B 1 88 ? 7.531 -19.906 -12.219 1 81.38 88 SER B N 1
ATOM 1450 C CA . SER B 1 88 ? 6.902 -20.578 -13.352 1 81.38 88 SER B CA 1
ATOM 1451 C C . SER B 1 88 ? 5.59 -19.906 -13.734 1 81.38 88 SER B C 1
ATOM 1453 O O . SER B 1 88 ? 4.816 -19.5 -12.867 1 81.38 88 SER B O 1
ATOM 1455 N N . SER B 1 89 ? 5.375 -19.828 -15.07 1 84 89 SER B N 1
ATOM 1456 C CA . SER B 1 89 ? 4.156 -19.203 -15.578 1 84 89 SER B CA 1
ATOM 1457 C C . SER B 1 89 ? 2.918 -19.984 -15.148 1 84 89 SER B C 1
ATOM 1459 O O . SER B 1 89 ? 2.934 -21.219 -15.125 1 84 89 SER B O 1
ATOM 1461 N N . LEU B 1 90 ? 1.905 -19.297 -14.781 1 84.44 90 LEU B N 1
ATOM 1462 C CA . LEU B 1 90 ? 0.639 -19.922 -14.406 1 84.44 90 LEU B CA 1
ATOM 1463 C C . LEU B 1 90 ? -0.17 -20.297 -15.648 1 84.44 90 LEU B C 1
ATOM 1465 O O . LEU B 1 90 ? -1.13 -21.062 -15.555 1 84.44 90 LEU B O 1
ATOM 1469 N N . GLU B 1 91 ? 0.086 -19.641 -16.734 1 71.94 91 GLU B N 1
ATOM 1470 C CA . GLU B 1 91 ? -0.618 -19.938 -17.984 1 71.94 91 GLU B CA 1
ATOM 1471 C C . GLU B 1 91 ? -0.293 -21.359 -18.469 1 71.94 91 GLU B C 1
ATOM 1473 O O . GLU B 1 91 ? -1.078 -21.969 -19.203 1 71.94 91 GLU B O 1
ATOM 1478 N N . GLN B 1 92 ? 0.878 -21.875 -18.188 1 60.06 92 GLN B N 1
ATOM 1479 C CA . GLN B 1 92 ? 1.269 -23.156 -18.766 1 60.06 92 GLN B CA 1
ATOM 1480 C C . GLN B 1 92 ? 0.534 -24.312 -18.078 1 60.06 92 GLN B C 1
ATOM 1482 O O . GLN B 1 92 ? 0.938 -25.469 -18.203 1 60.06 92 GLN B O 1
ATOM 1487 N N . VAL B 1 93 ? -0.524 -24.141 -17.297 1 54.56 93 VAL B N 1
ATOM 1488 C CA . VAL B 1 93 ? -1.24 -25.312 -16.797 1 54.56 93 VAL B CA 1
ATOM 1489 C C . 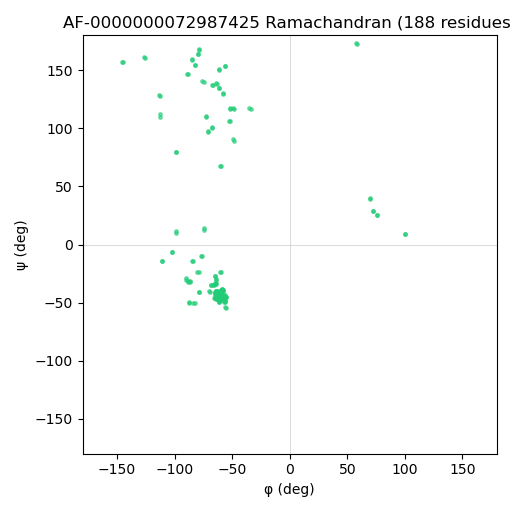VAL B 1 93 ? -1.788 -26.125 -17.984 1 54.56 93 VAL B C 1
ATOM 1491 O O . VAL B 1 93 ? -2.715 -25.672 -18.656 1 54.56 93 VAL B O 1
ATOM 1494 N N . SER B 1 94 ? -0.93 -26.703 -18.734 1 46.47 94 SER B N 1
ATOM 1495 C CA . SER B 1 94 ? -1.315 -27.672 -19.734 1 46.47 94 SER B CA 1
ATOM 1496 C C . SER B 1 94 ? -2.268 -28.719 -19.172 1 46.47 94 SER B C 1
ATOM 1498 O O . SER B 1 94 ? -1.968 -29.344 -18.156 1 46.47 94 SER B O 1
ATOM 1500 N N . HIS B 1 95 ? -3.602 -28.422 -19.25 1 45.88 95 HIS B N 1
ATOM 1501 C CA . HIS B 1 95 ? -4.555 -29.516 -19.078 1 45.88 95 HIS B CA 1
ATOM 1502 C C . HIS B 1 95 ? -4.023 -30.812 -19.672 1 45.88 95 HIS B C 1
ATOM 1504 O O . HIS B 1 95 ? -3.564 -30.844 -20.812 1 45.88 95 HIS B O 1
ATOM 1510 N N . PRO B 1 96 ? -3.832 -31.812 -18.766 1 43.41 96 PRO B N 1
ATOM 1511 C CA . PRO B 1 96 ? -3.697 -33.062 -19.5 1 43.41 96 PRO B CA 1
ATOM 1512 C C . PRO B 1 96 ? -4.832 -33.312 -20.484 1 43.41 96 PRO B C 1
ATOM 1514 O O . PRO B 1 96 ? -5.938 -32.781 -20.297 1 43.41 96 PRO B O 1
#

InterPro domains:
  IPR001387 Cro/C1-type, helix-turn-helix domain [PF01381] (14-56)
  IPR001387 Cro/C1-type, helix-turn-helix domain [PS50943] (14-55)
  IPR001387 Cro/C1-type, helix-turn-helix domain [cd00093] (8-65)
  IPR010982 Lambda repressor-like, DNA-binding domain superfamily [G3DSA:1.10.260.40] (1-95)
  IPR010982 Lambda repressor-like, DNA-binding domain superfamily [SSF47413] (6-83)
  IPR013430 Toxin-antitoxin system, antidote protein, HigA [PTHR36924] (3-82)
  IPR013430 Toxin-antitoxin system, antidote protein, HigA [TIGR02607] (1-81)

Solvent-accessible surface area (backbone atoms only — not comparable to full-atom values): 10648 Å² total; per-residue (Å²): 129,90,77,63,64,55,44,21,52,57,49,35,42,54,42,33,69,72,62,63,41,50,67,62,57,48,17,60,34,50,64,46,56,47,68,60,49,51,33,17,40,68,58,74,42,75,73,44,72,68,54,23,46,37,34,28,68,17,66,59,58,54,33,66,58,52,44,48,41,36,48,53,27,52,52,52,49,47,64,71,72,41,81,78,72,88,46,49,55,62,76,67,66,68,74,128,130,90,77,62,65,54,44,21,52,58,49,35,42,54,44,34,69,72,62,63,39,50,68,60,56,47,16,59,34,49,65,48,58,47,67,60,50,50,32,17,40,68,58,72,42,76,73,42,72,68,54,24,46,37,34,27,67,18,67,59,58,55,34,68,59,52,42,49,40,35,47,53,27,51,50,51,50,48,64,72,71,41,81,78,73,88,46,48,57,63,77,67,65,69,74,128

Organism: Bartonella henselae (strain ATCC 49882 / DSM 28221 / CCUG 30454 / Houston 1) (NCBI:txid283166)

Sequence (192 aa):
MYNPPHPGGILKEELLDERGLTITEAANRLGVARLTLSRVLNCHAAISINLALRLEIAGLNDAEFWLKLQQKHDLWQARHNNPMPDISSLEQVSHPMYNPPHPGGILKEELLDERGLTITEAANRLGVARLTLSRVLNCHAAISINLALRLEIAGLNDAEFWLKLQQKHDLWQARHNNPMPDISSLEQVSHP

Foldseek 3Di:
DDQQDQLLCVVLCVACVVVNDDLVRVCVQLVHDSVVNVCSNVVNDHCDLSNLCSCVVVPNDHSCVRVVSRVVNVVVCCVVVDDDDDDDDPVPPPDD/DDQQDQLLCVVLCVPCVVVNDDLVRVCVQLVHDSVVNVCSNVVNDHCDLSNLCSCVVVPNDHSCVRVVSRVVNVVVCCPVVDDDDDDDDPVPPPDD

Radius of gyration: 19.62 Å; Cα contacts (8 Å, |Δi|>4): 251; chains: 2; bounding box: 37×70×36 Å

Nearest PDB structures (foldseek):
  6f8h-assembly2_C-3  TM=9.487E-01  e=2.382E-05  Pseudomonas putida
  6cf1-assembly1_B  TM=8.766E-01  e=2.820E-05  Proteus vulgaris
  6cf1-assembly1_A  TM=9.099E-01  e=3.951E-05  Proteus vulgaris
  3trb-assembly1_A  TM=8.426E-01  e=4.676E-05  Coxiella burnetii
  6lb3-assembly2_H  TM=8.358E-01  e=1.027E-04  Pseudomonas aeruginosa PAO1

pLDDT: mean 90.23, std 13.03, range [43.41, 98.62]